Protein AF-H3HCF3-F1 (afdb_monomer_lite)

Secondary structure (DSSP, 8-state):
-THHHHTT-SS---HHHHHHHHHHHHHHHHHHHHHHHHTSGGGHHHHHHHHHHHHHHHHHHH---TTSTHHHHHHHHHHHHHHHHHHHHHHHHHHH-TTHHHHHHHHHHHHTTS-GGGGGGTS-HHHHHHHHHHHHHHHHHHHHHHHHHHHHHTTT-TTHHHHHHHHHHHHHHHHHHHHHHHHHHHHS---SS-HHHHHHHHHTTTS---

Sequence (210 aa):
MIARMEESVCGKTDDSTLMSIYNMMLPATMQWVDKVAESRPKYASLTRLENYLFLSDNLKAINGSKELPLAQYATEAHDRYTENLQRYVASVWEYAFKQLVPLMASIESLMTTVPASEIQYHSPRQEVRRVLDSTASTFEKSVRIMHDRMKKHFRENPKMLPSVWKQLIAYGSSRVAVYALVAGDCYQLRFEPSPERGLEVLEKFAFTSS

Structure (mmCIF, N/CA/C/O backbone):
data_AF-H3HCF3-F1
#
_entry.id   AF-H3HCF3-F1
#
loop_
_atom_site.group_PDB
_atom_site.id
_atom_site.type_symbol
_atom_site.label_atom_id
_atom_site.label_alt_id
_atom_site.label_comp_id
_atom_site.label_asym_id
_atom_site.label_entity_id
_atom_site.label_seq_id
_atom_site.pdbx_PDB_ins_code
_atom_site.Cartn_x
_atom_site.Cartn_y
_atom_site.Cartn_z
_atom_site.occupancy
_atom_site.B_iso_or_equiv
_atom_site.auth_seq_id
_atom_site.auth_comp_id
_atom_site.auth_asym_id
_atom_site.auth_atom_id
_atom_site.pdbx_PDB_model_num
ATOM 1 N N . MET A 1 1 ? 28.512 -24.340 -28.659 1.00 44.06 1 MET A N 1
ATOM 2 C CA . MET A 1 1 ? 27.735 -23.135 -28.284 1.00 44.06 1 MET A CA 1
ATOM 3 C C . MET A 1 1 ? 28.495 -21.839 -28.581 1.00 44.06 1 MET A C 1
ATOM 5 O O . MET A 1 1 ? 27.855 -20.904 -29.025 1.00 44.06 1 MET A O 1
ATOM 9 N N . ILE A 1 2 ? 29.833 -21.805 -28.454 1.00 43.12 2 ILE A N 1
ATOM 10 C CA . ILE A 1 2 ? 30.683 -20.648 -28.824 1.00 43.12 2 ILE A CA 1
ATOM 11 C C . ILE A 1 2 ? 30.760 -20.427 -30.353 1.00 43.12 2 ILE A C 1
ATOM 13 O O . ILE A 1 2 ? 30.670 -19.297 -30.812 1.00 43.12 2 ILE A O 1
ATOM 17 N N . ALA A 1 3 ? 30.766 -21.499 -31.155 1.00 40.12 3 ALA A N 1
ATOM 18 C CA . ALA A 1 3 ? 30.895 -21.409 -32.618 1.00 40.12 3 ALA A CA 1
ATOM 19 C C . ALA A 1 3 ? 29.737 -20.693 -33.353 1.00 40.12 3 ALA A C 1
ATOM 21 O O . ALA A 1 3 ? 29.920 -20.242 -34.473 1.00 40.12 3 ALA A O 1
ATOM 22 N N . ARG A 1 4 ? 28.547 -20.559 -32.742 1.00 49.22 4 ARG A N 1
ATOM 23 C CA . ARG A 1 4 ? 27.412 -19.839 -33.360 1.00 49.22 4 ARG A CA 1
ATOM 24 C C . ARG A 1 4 ? 27.423 -18.331 -33.102 1.00 49.22 4 ARG A C 1
ATOM 26 O O . ARG A 1 4 ? 26.677 -17.614 -33.753 1.00 49.22 4 ARG A O 1
ATOM 33 N N . MET A 1 5 ? 28.229 -17.850 -32.154 1.00 48.78 5 MET A N 1
ATOM 34 C CA . MET A 1 5 ? 28.352 -16.413 -31.880 1.00 48.78 5 MET A CA 1
ATOM 35 C C . MET A 1 5 ? 29.392 -15.731 -32.781 1.00 48.78 5 MET A C 1
ATOM 37 O O . MET A 1 5 ? 29.298 -14.526 -32.995 1.00 48.78 5 MET A O 1
ATOM 41 N N . GLU A 1 6 ? 30.343 -16.480 -33.348 1.00 47.22 6 GLU A N 1
ATOM 42 C CA . GLU A 1 6 ? 31.432 -15.926 -34.169 1.00 47.22 6 GLU A CA 1
ATOM 43 C C . GLU A 1 6 ? 31.023 -15.639 -35.627 1.00 47.22 6 GLU A C 1
ATOM 45 O O . GLU A 1 6 ? 31.568 -14.726 -36.243 1.00 47.22 6 GLU A O 1
ATOM 50 N N . GLU A 1 7 ? 29.999 -16.313 -36.167 1.00 44.81 7 GLU A N 1
ATOM 51 C CA . GLU A 1 7 ? 29.494 -16.044 -37.529 1.00 44.81 7 GLU A CA 1
ATOM 52 C C . GLU A 1 7 ? 28.709 -14.724 -37.650 1.00 44.81 7 GLU A C 1
ATOM 54 O O . GLU A 1 7 ? 28.473 -14.240 -38.755 1.00 44.81 7 GLU A O 1
ATOM 59 N N . SER A 1 8 ? 28.357 -14.077 -36.533 1.00 48.06 8 SER A N 1
ATOM 60 C CA . SER A 1 8 ? 27.609 -12.811 -36.550 1.00 48.06 8 SER A CA 1
ATOM 61 C C . SER A 1 8 ? 28.492 -11.564 -36.752 1.00 48.06 8 SER A C 1
ATOM 63 O O . SER A 1 8 ? 27.975 -10.446 -36.752 1.00 48.06 8 SER A O 1
ATOM 65 N N . VAL A 1 9 ? 29.808 -11.720 -36.953 1.00 46.84 9 VAL A N 1
ATOM 66 C CA . VAL A 1 9 ? 30.783 -10.616 -37.108 1.00 46.84 9 VAL A CA 1
ATOM 67 C C . VAL A 1 9 ? 31.012 -10.250 -38.591 1.00 46.84 9 VAL A C 1
ATOM 69 O O . VAL A 1 9 ? 32.094 -9.836 -38.991 1.00 46.84 9 VAL A O 1
ATOM 72 N N . CYS A 1 10 ? 29.986 -10.383 -39.444 1.00 46.16 10 CYS A N 1
ATOM 73 C CA . CYS A 1 10 ? 30.039 -9.983 -40.862 1.00 46.16 10 CYS A CA 1
ATOM 74 C C . CYS A 1 10 ? 28.913 -9.008 -41.268 1.00 46.16 10 CYS A C 1
ATOM 76 O O . CYS A 1 10 ? 28.315 -9.114 -42.335 1.00 46.16 10 CYS A O 1
ATOM 78 N N . GLY A 1 11 ? 28.612 -8.029 -40.409 1.00 47.12 11 GLY A N 1
ATOM 79 C CA . GLY A 1 11 ? 27.949 -6.782 -40.826 1.00 47.12 11 GLY A CA 1
ATOM 80 C C . GLY A 1 11 ? 26.473 -6.861 -41.241 1.00 47.12 11 GLY A C 1
ATOM 81 O O . GLY A 1 11 ? 25.944 -5.870 -41.737 1.00 47.12 11 GLY A O 1
ATOM 82 N N . LYS A 1 12 ? 25.789 -7.987 -41.019 1.00 45.41 12 LYS A N 1
ATOM 83 C CA . LYS A 1 12 ? 24.325 -8.096 -41.089 1.00 45.41 12 LYS A CA 1
ATOM 84 C C . LYS A 1 12 ? 23.834 -8.789 -39.826 1.00 45.41 12 LYS A C 1
ATOM 86 O O . LYS A 1 12 ? 23.887 -10.010 -39.724 1.00 45.41 12 LYS A O 1
ATOM 91 N N . THR A 1 13 ? 23.434 -8.012 -38.828 1.00 52.75 13 THR A N 1
ATOM 92 C CA . THR A 1 13 ? 22.761 -8.552 -37.647 1.00 52.75 13 THR A CA 1
ATOM 93 C C . THR A 1 13 ? 21.381 -9.017 -38.094 1.00 52.75 13 THR A C 1
ATOM 95 O O . THR A 1 13 ? 20.504 -8.190 -38.318 1.00 52.75 13 THR A O 1
ATOM 98 N N . ASP A 1 14 ? 21.202 -10.321 -38.288 1.00 63.09 14 ASP A N 1
ATOM 99 C CA . ASP A 1 14 ? 19.875 -10.891 -38.517 1.00 63.09 14 ASP A CA 1
ATOM 100 C C . ASP A 1 14 ? 19.001 -10.612 -37.284 1.00 63.09 14 ASP A C 1
ATOM 102 O O . ASP A 1 14 ? 19.425 -10.861 -36.147 1.00 63.09 14 ASP A O 1
ATOM 106 N N . ASP A 1 15 ? 17.769 -10.142 -37.494 1.00 66.81 15 ASP A N 1
ATOM 107 C CA . ASP A 1 15 ? 16.800 -9.872 -36.419 1.00 66.81 15 ASP A CA 1
ATOM 108 C C . ASP A 1 15 ? 16.572 -11.102 -35.518 1.00 66.81 15 ASP A C 1
ATOM 110 O O . ASP A 1 15 ? 16.283 -10.975 -34.326 1.00 66.81 15 ASP A O 1
ATOM 114 N N . SER A 1 16 ? 16.807 -12.310 -36.048 1.00 76.38 16 SER A N 1
ATOM 115 C CA . SER A 1 16 ? 16.761 -13.579 -35.310 1.00 76.38 16 SER A CA 1
ATOM 116 C C . SER A 1 16 ? 17.844 -13.703 -34.222 1.00 76.38 16 SER A C 1
ATOM 118 O O . SER A 1 16 ? 17.579 -14.221 -33.128 1.00 76.38 16 SER A O 1
ATOM 120 N N . THR A 1 17 ? 19.049 -13.179 -34.471 1.00 84.00 17 THR A N 1
ATOM 121 C CA . THR A 1 17 ? 20.151 -13.151 -33.500 1.00 84.00 17 THR A CA 1
ATOM 122 C C . THR A 1 17 ? 19.850 -12.149 -32.391 1.00 84.00 17 THR A C 1
ATOM 124 O O . THR A 1 17 ? 19.968 -12.486 -31.213 1.00 84.00 17 THR A O 1
ATOM 127 N N . LEU A 1 18 ? 19.376 -10.947 -32.740 1.00 82.94 18 LEU A N 1
ATOM 128 C CA . LEU A 1 18 ? 18.979 -9.933 -31.755 1.00 82.94 18 LEU A CA 1
ATOM 129 C C . LEU A 1 18 ? 17.812 -10.410 -30.884 1.00 82.94 18 LEU A C 1
ATOM 131 O O . LEU A 1 18 ? 17.872 -10.293 -29.659 1.00 82.94 18 LEU A O 1
ATOM 135 N N . MET A 1 19 ? 16.789 -11.021 -31.485 1.00 86.94 19 MET A N 1
ATOM 136 C CA . MET A 1 19 ? 15.678 -11.629 -30.751 1.00 86.94 19 MET A CA 1
ATOM 137 C C . MET A 1 19 ? 16.172 -12.688 -29.755 1.00 86.94 19 MET A C 1
ATOM 139 O O . MET A 1 19 ? 15.750 -12.691 -28.597 1.00 86.94 19 MET A O 1
ATOM 143 N N . SER A 1 20 ? 17.095 -13.559 -30.175 1.00 88.44 20 SER A N 1
ATOM 144 C CA . SER A 1 20 ? 17.673 -14.596 -29.309 1.00 88.44 20 SER A CA 1
ATOM 145 C C . SER A 1 20 ? 18.440 -14.001 -28.125 1.00 88.44 20 SER A C 1
ATOM 147 O O . SER A 1 20 ? 18.308 -14.487 -27.000 1.00 88.44 20 SER A O 1
ATOM 149 N N . ILE A 1 21 ? 19.198 -12.923 -28.352 1.00 90.25 21 ILE A N 1
ATOM 150 C CA . ILE A 1 21 ? 19.926 -12.212 -27.292 1.00 90.25 21 ILE A CA 1
ATOM 151 C C . ILE A 1 21 ? 18.948 -11.604 -26.283 1.00 90.25 21 ILE A C 1
ATOM 153 O O . ILE A 1 21 ? 19.112 -11.818 -25.082 1.00 90.25 21 ILE A O 1
ATOM 157 N N . TYR A 1 22 ? 17.901 -10.905 -26.734 1.00 91.56 22 TYR A N 1
ATOM 158 C CA . TYR A 1 22 ? 16.911 -10.314 -25.827 1.00 91.56 22 TYR A CA 1
ATOM 159 C C . TYR A 1 22 ? 16.162 -11.367 -25.007 1.00 91.56 22 TYR A C 1
ATOM 161 O O . TYR A 1 22 ? 16.025 -11.205 -23.793 1.00 91.56 22 TYR A O 1
ATOM 169 N N . ASN A 1 23 ? 15.751 -12.470 -25.640 1.00 93.56 23 ASN A N 1
ATOM 170 C CA . ASN A 1 23 ? 15.074 -13.576 -24.960 1.00 93.56 23 ASN A CA 1
ATOM 171 C C . ASN A 1 23 ? 15.967 -14.304 -23.941 1.00 93.56 23 ASN A C 1
ATOM 173 O O . ASN A 1 23 ? 15.456 -14.987 -23.060 1.00 93.56 23 ASN A O 1
ATOM 177 N N . MET A 1 24 ? 17.291 -14.156 -24.028 1.00 94.31 24 MET A N 1
ATOM 178 C CA . MET A 1 24 ? 18.219 -14.662 -23.017 1.00 94.31 24 MET A CA 1
ATOM 179 C C . MET A 1 24 ? 18.485 -13.624 -21.918 1.00 94.31 24 MET A C 1
ATOM 181 O O . MET A 1 24 ? 18.404 -13.930 -20.728 1.00 94.31 24 MET A O 1
ATOM 185 N N . MET A 1 25 ? 18.814 -12.391 -22.306 1.00 95.62 25 MET A N 1
ATOM 186 C CA . MET A 1 25 ? 19.298 -11.364 -21.386 1.00 95.62 25 MET A CA 1
ATOM 187 C C . MET A 1 25 ? 18.207 -10.781 -20.491 1.00 95.62 25 MET A C 1
ATOM 189 O O . MET A 1 25 ? 18.471 -10.516 -19.316 1.00 95.62 25 MET A O 1
ATOM 193 N N . LEU A 1 26 ? 17.000 -10.556 -21.018 1.00 96.06 26 LEU A N 1
ATOM 194 C CA . LEU A 1 26 ? 15.939 -9.887 -20.263 1.00 96.06 26 LEU A CA 1
ATOM 195 C C . LEU A 1 26 ? 15.412 -10.767 -19.122 1.00 96.06 26 LEU A C 1
ATOM 197 O O . LEU A 1 26 ? 15.431 -10.290 -17.984 1.00 96.06 26 LEU A O 1
ATOM 201 N N . PRO A 1 27 ? 15.088 -12.060 -19.335 1.00 96.75 27 PRO A N 1
ATOM 202 C CA . PRO A 1 27 ? 14.739 -12.946 -18.226 1.00 96.75 27 PRO A CA 1
ATOM 203 C C . PRO A 1 27 ? 15.849 -13.056 -17.178 1.00 96.75 27 PRO A C 1
ATOM 205 O O . PRO A 1 27 ? 15.571 -12.975 -15.983 1.00 96.75 27 PRO A O 1
ATOM 208 N N . ALA A 1 28 ? 17.112 -13.181 -17.604 1.00 97.69 28 ALA A N 1
ATOM 209 C CA . ALA A 1 28 ? 18.247 -13.258 -16.684 1.00 97.69 28 ALA A CA 1
ATOM 210 C C . ALA A 1 28 ? 18.403 -11.976 -15.847 1.00 97.69 28 ALA A C 1
ATOM 212 O O . ALA A 1 28 ? 18.646 -12.041 -14.642 1.00 97.69 28 ALA A O 1
ATOM 213 N N . THR A 1 29 ? 18.206 -10.808 -16.465 1.00 97.62 29 THR A N 1
ATOM 214 C CA . THR A 1 29 ? 18.218 -9.511 -15.773 1.00 97.62 29 THR A CA 1
ATOM 215 C C . THR A 1 29 ? 17.095 -9.420 -14.744 1.00 97.62 29 THR A C 1
ATOM 217 O O . THR A 1 29 ? 17.340 -9.031 -13.604 1.00 97.62 29 THR A O 1
ATOM 220 N N . MET A 1 30 ? 15.873 -9.815 -15.108 1.00 98.00 30 MET A N 1
ATOM 221 C CA . MET A 1 30 ? 14.721 -9.791 -14.199 1.00 98.00 30 MET A CA 1
ATOM 222 C C . MET A 1 30 ? 14.918 -10.755 -13.017 1.00 98.00 30 MET A C 1
ATOM 224 O O . MET A 1 30 ? 14.737 -10.367 -11.865 1.00 98.00 30 MET A O 1
ATOM 228 N N . GLN A 1 31 ? 15.411 -11.971 -13.270 1.00 98.06 31 GLN A N 1
ATOM 229 C CA . GLN A 1 31 ? 15.783 -12.919 -12.210 1.00 98.06 31 GLN A CA 1
ATOM 230 C C . GLN A 1 31 ? 16.875 -12.362 -11.289 1.00 98.06 31 GLN A C 1
ATOM 232 O O . GLN A 1 31 ? 16.845 -12.567 -10.075 1.00 98.06 31 GLN A O 1
ATOM 237 N N . TRP A 1 32 ? 17.846 -11.639 -11.847 1.00 98.12 32 TRP A N 1
ATOM 238 C CA . TRP A 1 32 ? 18.877 -10.990 -11.048 1.00 98.12 32 TRP A CA 1
ATOM 239 C C . TRP A 1 32 ? 18.301 -9.880 -10.159 1.00 98.12 32 TRP A C 1
ATOM 241 O O . TRP A 1 32 ? 18.668 -9.812 -8.985 1.00 98.12 32 TRP A O 1
ATOM 251 N N . VAL A 1 33 ? 17.356 -9.071 -10.657 1.00 98.06 33 VAL A N 1
ATOM 252 C CA . VAL A 1 33 ? 16.630 -8.077 -9.841 1.00 98.06 33 VAL A CA 1
ATOM 253 C C . VAL A 1 33 ? 15.935 -8.753 -8.658 1.00 98.06 33 VAL A C 1
ATOM 255 O O . VAL A 1 33 ? 16.061 -8.280 -7.526 1.00 98.06 33 VAL A O 1
ATOM 258 N N . ASP A 1 34 ? 15.257 -9.881 -8.886 1.00 97.75 34 ASP A N 1
ATOM 259 C CA . ASP A 1 34 ? 14.601 -10.635 -7.812 1.00 97.75 34 ASP A CA 1
ATOM 260 C C . ASP A 1 34 ? 15.604 -11.143 -6.772 1.00 97.75 34 ASP A C 1
ATOM 262 O O . ASP A 1 34 ? 15.403 -10.945 -5.571 1.00 97.75 34 ASP A O 1
ATOM 266 N N . LYS A 1 35 ? 16.730 -11.702 -7.224 1.00 97.62 35 LYS A N 1
ATOM 267 C CA . LYS A 1 35 ? 17.806 -12.175 -6.346 1.00 97.62 35 LYS A CA 1
ATOM 268 C C . LYS A 1 35 ? 18.418 -11.044 -5.512 1.00 97.62 35 LYS A C 1
ATOM 270 O O . LYS A 1 35 ? 18.708 -11.221 -4.327 1.00 97.62 35 LYS A O 1
ATOM 275 N N . VAL A 1 36 ? 18.621 -9.867 -6.105 1.00 96.81 36 VAL A N 1
ATOM 276 C CA . VAL A 1 36 ? 19.119 -8.686 -5.383 1.00 96.81 36 VAL A CA 1
ATOM 277 C C . VAL A 1 36 ? 18.103 -8.233 -4.339 1.00 96.81 36 VAL A C 1
ATOM 279 O O . VAL A 1 36 ? 18.486 -7.968 -3.197 1.00 96.81 36 VAL A O 1
ATOM 282 N N . ALA A 1 37 ? 16.816 -8.191 -4.683 1.00 97.12 37 ALA A N 1
ATOM 283 C CA . ALA A 1 37 ? 15.757 -7.839 -3.743 1.00 97.12 37 ALA A CA 1
ATOM 284 C C . ALA A 1 37 ? 15.694 -8.814 -2.551 1.00 97.12 37 ALA A C 1
ATOM 286 O O . ALA A 1 37 ? 15.552 -8.388 -1.403 1.00 97.12 37 ALA A O 1
ATOM 287 N N . GLU A 1 38 ? 15.876 -10.112 -2.798 1.00 95.62 38 GLU A 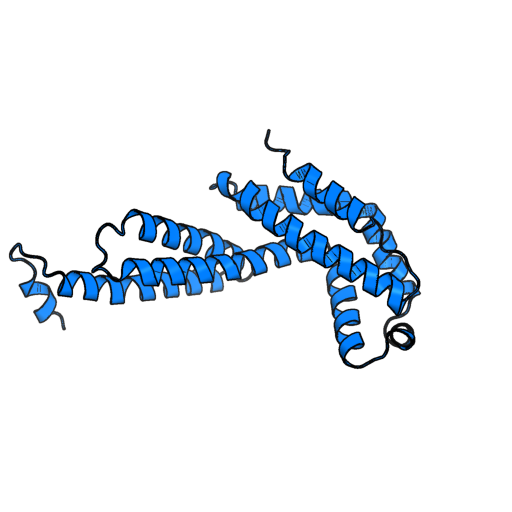N 1
ATOM 288 C CA . GLU A 1 38 ? 15.907 -11.158 -1.766 1.00 95.62 38 GLU A CA 1
ATOM 289 C C . GLU A 1 38 ? 17.092 -11.040 -0.807 1.00 95.62 38 GLU A C 1
ATOM 291 O O . GLU A 1 38 ? 16.961 -11.379 0.368 1.00 95.62 38 GLU A O 1
ATOM 296 N N . SER A 1 39 ? 18.223 -10.479 -1.250 1.00 96.12 39 SER A N 1
ATOM 297 C CA . SER A 1 39 ? 19.379 -10.242 -0.372 1.00 96.12 39 SER A CA 1
ATOM 298 C C . SER A 1 39 ? 19.090 -9.252 0.768 1.00 96.12 39 SER A C 1
ATOM 300 O O . SER A 1 39 ? 19.803 -9.232 1.775 1.00 96.12 39 SER A O 1
ATOM 302 N N . ARG A 1 40 ? 18.042 -8.422 0.634 1.00 92.12 40 ARG A N 1
ATOM 303 C CA . ARG A 1 40 ? 17.600 -7.450 1.647 1.00 92.12 40 ARG A CA 1
ATOM 304 C C . ARG A 1 40 ? 16.071 -7.463 1.781 1.00 92.12 40 ARG A C 1
ATOM 306 O O . ARG A 1 40 ? 15.422 -6.503 1.359 1.00 92.12 40 ARG A O 1
ATOM 313 N N . PRO A 1 41 ? 15.484 -8.469 2.460 1.00 91.50 41 PRO A N 1
ATOM 314 C CA . PRO A 1 41 ? 14.033 -8.688 2.488 1.00 91.50 41 PRO A CA 1
ATOM 315 C C . PRO A 1 41 ? 13.211 -7.459 2.904 1.00 91.50 41 PRO A C 1
ATOM 317 O O . PRO A 1 41 ? 12.177 -7.166 2.314 1.00 91.50 41 PRO A O 1
ATOM 320 N N . LYS A 1 42 ? 13.720 -6.669 3.861 1.00 91.56 42 LYS A N 1
ATOM 321 C CA . LYS A 1 42 ? 13.087 -5.425 4.337 1.00 91.56 42 LYS A CA 1
ATOM 322 C C . LYS A 1 42 ? 12.815 -4.400 3.227 1.00 91.56 42 LYS A C 1
ATOM 324 O O . LYS A 1 42 ? 11.881 -3.613 3.348 1.00 91.56 42 LYS A O 1
ATOM 329 N N . TYR A 1 43 ? 13.657 -4.362 2.198 1.00 93.75 43 TYR A N 1
ATOM 330 C CA . TYR A 1 43 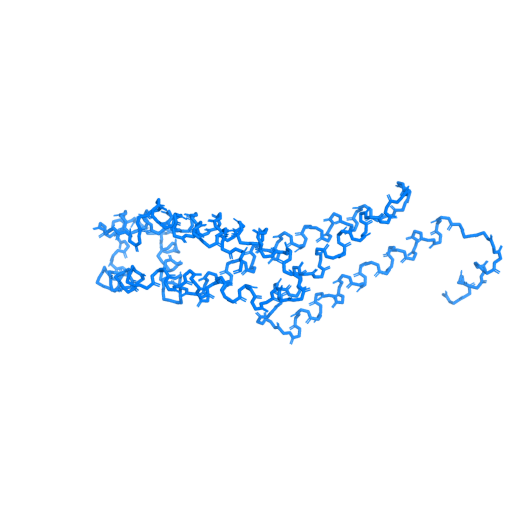? 13.556 -3.412 1.089 1.00 93.75 43 TYR A CA 1
ATOM 331 C C . TYR A 1 43 ? 13.173 -4.099 -0.223 1.00 93.75 43 TYR A C 1
ATOM 333 O O . TYR A 1 43 ? 13.144 -3.437 -1.252 1.00 93.75 43 TYR A O 1
ATOM 341 N N . ALA A 1 44 ? 12.838 -5.393 -0.198 1.00 96.25 44 ALA A N 1
ATOM 342 C CA . ALA A 1 44 ? 12.642 -6.187 -1.404 1.00 96.25 44 ALA A CA 1
ATOM 343 C C . ALA A 1 44 ? 11.562 -5.605 -2.330 1.00 96.25 44 ALA A C 1
ATOM 345 O O . ALA A 1 44 ? 11.805 -5.447 -3.524 1.00 96.25 44 ALA A O 1
ATOM 346 N N . SER A 1 45 ? 10.40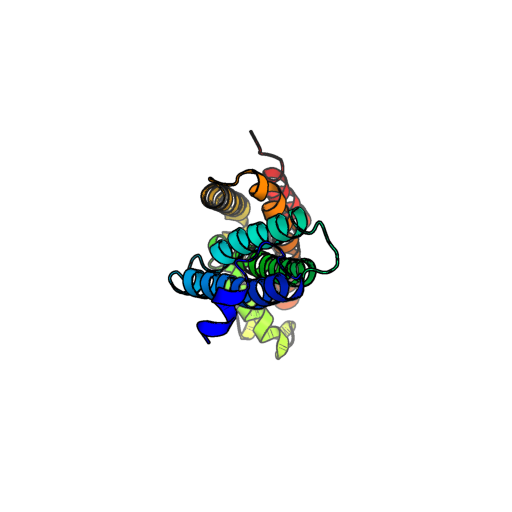2 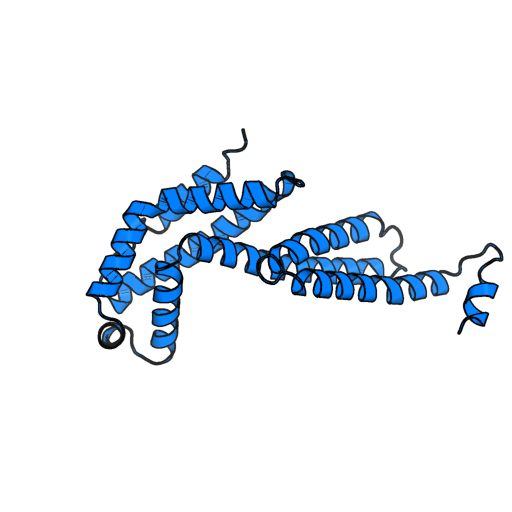-5.220 -1.784 1.00 96.62 45 SER A N 1
ATOM 347 C CA . SER A 1 45 ? 9.324 -4.604 -2.571 1.00 96.62 45 SER A CA 1
ATOM 348 C C . SER A 1 45 ? 9.734 -3.253 -3.159 1.00 96.62 45 SER A C 1
ATOM 350 O O . SER A 1 45 ? 9.401 -2.970 -4.301 1.00 96.62 45 SER A O 1
ATOM 352 N N . LEU A 1 46 ? 10.498 -2.438 -2.420 1.00 96.44 46 LEU A N 1
ATOM 353 C CA . LEU A 1 46 ? 11.016 -1.159 -2.922 1.00 96.44 46 LEU A CA 1
ATOM 354 C C . LEU A 1 46 ? 12.022 -1.383 -4.059 1.00 96.44 46 LEU A C 1
ATOM 356 O O . LEU A 1 46 ? 11.891 -0.783 -5.120 1.00 96.44 46 LEU A O 1
ATOM 360 N N . THR A 1 47 ? 12.977 -2.298 -3.866 1.00 96.50 47 THR A N 1
ATOM 361 C CA . THR A 1 47 ? 13.978 -2.654 -4.878 1.00 96.50 47 THR A CA 1
ATOM 362 C C . THR A 1 47 ? 13.317 -3.154 -6.158 1.00 96.50 47 THR A C 1
ATOM 364 O O . THR A 1 47 ? 13.650 -2.669 -7.237 1.00 96.50 47 THR A O 1
ATOM 367 N N . ARG A 1 48 ? 12.357 -4.082 -6.059 1.00 97.75 48 ARG A N 1
ATOM 368 C CA . ARG A 1 48 ? 11.613 -4.578 -7.224 1.00 97.75 48 ARG A CA 1
ATOM 369 C C . ARG A 1 48 ? 10.815 -3.465 -7.892 1.00 97.75 48 ARG A C 1
ATOM 371 O O . ARG A 1 48 ? 10.906 -3.316 -9.102 1.00 97.75 48 ARG A O 1
ATOM 378 N N . LEU A 1 49 ? 10.090 -2.658 -7.121 1.00 96.69 49 LEU A N 1
ATOM 379 C CA . LEU A 1 49 ? 9.303 -1.539 -7.637 1.00 96.69 49 LEU A CA 1
ATOM 380 C C . LEU A 1 49 ? 10.145 -0.575 -8.486 1.00 96.69 49 LEU A C 1
ATOM 382 O O . LEU A 1 49 ? 9.769 -0.287 -9.618 1.00 96.69 49 LEU A O 1
ATOM 386 N N . GLU A 1 50 ? 11.279 -0.094 -7.976 1.00 95.69 50 GLU A N 1
ATOM 387 C CA . GLU A 1 50 ? 12.095 0.889 -8.703 1.00 95.69 50 GLU A CA 1
ATOM 388 C C . GLU A 1 50 ? 12.721 0.283 -9.964 1.00 95.69 50 GLU A C 1
ATOM 390 O O . GLU A 1 50 ? 12.667 0.880 -11.040 1.00 95.69 50 GLU A O 1
ATOM 395 N N . ASN A 1 51 ? 13.266 -0.931 -9.852 1.00 97.25 51 ASN A N 1
ATOM 396 C CA . ASN A 1 51 ? 13.957 -1.582 -10.963 1.00 97.25 51 ASN A CA 1
ATOM 397 C C . ASN A 1 51 ? 12.993 -2.025 -12.066 1.00 97.25 51 ASN A C 1
ATOM 399 O O . ASN A 1 51 ? 13.288 -1.845 -13.244 1.00 97.25 51 ASN A O 1
ATOM 403 N N . TYR A 1 52 ? 11.832 -2.574 -11.713 1.00 98.25 52 TYR A N 1
ATOM 404 C CA . TYR A 1 52 ? 10.862 -3.020 -12.708 1.00 98.25 52 TYR A CA 1
ATOM 405 C C . TYR A 1 52 ? 10.143 -1.861 -13.400 1.00 98.25 52 TYR A C 1
ATOM 407 O O . TYR A 1 52 ? 9.856 -1.970 -14.592 1.00 98.25 52 TYR A O 1
ATOM 415 N N . LEU A 1 53 ? 9.929 -0.729 -12.716 1.00 96.44 53 LEU A N 1
ATOM 416 C CA . LEU A 1 53 ? 9.458 0.486 -13.384 1.00 96.44 53 LEU A CA 1
ATOM 417 C C . LEU A 1 53 ? 10.493 0.976 -14.399 1.00 96.44 53 LEU A C 1
ATOM 419 O O . LEU A 1 53 ? 10.159 1.199 -15.561 1.00 96.44 53 LEU A O 1
ATOM 423 N N . PHE A 1 54 ? 11.760 1.065 -13.978 1.00 95.75 54 PHE A N 1
ATOM 424 C CA . PHE A 1 54 ? 12.857 1.454 -14.858 1.00 95.75 54 PHE A CA 1
ATOM 425 C C . PHE A 1 54 ? 12.961 0.530 -16.079 1.00 95.75 54 PHE A C 1
ATOM 427 O O . PHE A 1 54 ? 13.049 1.017 -17.205 1.00 95.75 54 PHE A O 1
ATOM 434 N N . LEU A 1 55 ? 12.906 -0.791 -15.886 1.00 96.81 55 LEU A N 1
ATOM 435 C CA . LEU A 1 55 ? 12.934 -1.762 -16.982 1.00 96.81 55 LEU A CA 1
ATOM 436 C C . LEU A 1 55 ? 11.739 -1.589 -17.927 1.00 96.81 55 LEU A C 1
ATOM 438 O O . LEU A 1 55 ? 11.950 -1.484 -19.131 1.00 96.81 55 LEU A O 1
ATOM 442 N N . SER A 1 56 ? 10.509 -1.505 -17.404 1.00 96.38 56 SER A N 1
ATOM 443 C CA . SER A 1 56 ? 9.299 -1.271 -18.211 1.00 96.38 56 SER A CA 1
ATOM 444 C C . SER A 1 56 ? 9.449 -0.036 -19.097 1.00 96.38 56 SER A C 1
ATOM 446 O O . SER A 1 56 ? 9.223 -0.107 -20.306 1.00 96.38 56 SER A O 1
ATOM 448 N N . ASP A 1 57 ? 9.832 1.093 -18.504 1.00 94.62 57 ASP A N 1
ATOM 449 C CA . ASP A 1 57 ? 9.847 2.379 -19.199 1.00 94.62 57 ASP A CA 1
ATOM 450 C C . ASP A 1 57 ? 10.953 2.433 -20.253 1.00 94.62 57 ASP A C 1
ATOM 452 O O . ASP A 1 57 ? 10.710 2.876 -21.377 1.00 94.62 57 ASP A O 1
ATOM 456 N N . ASN A 1 58 ? 12.142 1.909 -19.938 1.00 94.50 58 ASN A N 1
ATOM 457 C CA . ASN A 1 58 ? 13.234 1.845 -20.906 1.00 94.50 58 ASN A CA 1
ATOM 458 C C . ASN A 1 58 ? 12.913 0.885 -22.049 1.00 94.50 58 ASN A C 1
ATOM 460 O O . ASN A 1 58 ? 13.123 1.249 -23.202 1.00 94.50 58 ASN A O 1
ATOM 464 N N . LEU A 1 59 ? 12.356 -0.298 -21.760 1.00 94.31 59 LEU A N 1
ATOM 465 C CA . LEU A 1 59 ? 11.964 -1.254 -22.796 1.00 94.31 59 LEU A CA 1
ATOM 466 C C . LEU A 1 59 ? 10.891 -0.671 -23.721 1.00 94.31 59 LEU A C 1
ATOM 468 O O . LEU A 1 59 ? 11.000 -0.834 -24.932 1.00 94.31 59 LEU A O 1
ATOM 472 N N . LYS A 1 60 ? 9.906 0.063 -23.184 1.00 92.00 60 LYS A N 1
ATOM 473 C CA . LYS A 1 60 ? 8.910 0.791 -23.993 1.00 92.00 60 LYS A CA 1
ATOM 474 C C . LYS A 1 60 ? 9.557 1.868 -24.859 1.00 92.00 60 LYS A C 1
ATOM 476 O O . LYS A 1 60 ? 9.207 1.978 -26.029 1.00 92.00 60 LYS A O 1
ATOM 481 N N . ALA A 1 61 ? 10.494 2.637 -24.304 1.00 90.81 61 ALA A N 1
ATOM 482 C CA . ALA A 1 61 ? 11.154 3.730 -25.014 1.00 90.81 61 ALA A CA 1
ATOM 483 C C . ALA A 1 61 ? 12.007 3.247 -26.199 1.00 90.81 61 ALA A C 1
ATOM 485 O O . ALA A 1 61 ? 12.039 3.909 -27.233 1.00 90.81 61 ALA A O 1
ATOM 486 N N . ILE A 1 62 ? 12.670 2.092 -26.072 1.00 87.31 62 ILE A N 1
ATOM 487 C CA . ILE A 1 62 ? 13.507 1.524 -27.142 1.00 87.31 62 ILE A CA 1
ATOM 488 C C . ILE A 1 62 ? 12.738 0.601 -28.100 1.00 87.31 62 ILE A C 1
ATOM 490 O O . ILE A 1 62 ? 13.322 0.113 -29.067 1.00 87.31 62 ILE A O 1
ATOM 494 N N . ASN A 1 63 ? 11.448 0.343 -27.857 1.00 80.19 63 ASN A N 1
ATOM 495 C CA . ASN A 1 63 ? 10.621 -0.546 -28.676 1.00 80.19 63 ASN A CA 1
ATOM 496 C C . ASN A 1 63 ? 10.212 0.111 -30.010 1.00 80.19 63 ASN A C 1
ATOM 498 O O . ASN A 1 63 ? 9.038 0.383 -30.257 1.00 80.19 63 ASN A O 1
ATOM 502 N N . GLY A 1 64 ? 11.201 0.398 -30.861 1.00 64.94 64 GLY A N 1
ATOM 503 C CA . GLY A 1 64 ? 11.025 1.051 -32.161 1.00 64.94 64 GLY A CA 1
ATOM 504 C C . GLY A 1 64 ? 10.551 0.121 -33.285 1.00 64.94 64 GLY A C 1
ATOM 505 O O . GLY A 1 64 ? 10.000 0.606 -34.269 1.00 64.94 64 GLY A O 1
ATOM 506 N N . SER A 1 65 ? 10.716 -1.200 -33.137 1.00 65.38 65 SER A N 1
ATOM 507 C CA . SER A 1 65 ? 10.241 -2.218 -34.086 1.00 65.38 65 SER A CA 1
ATOM 508 C C . SER A 1 65 ? 9.365 -3.246 -33.373 1.00 65.38 65 SER A C 1
ATOM 510 O O . SER A 1 65 ? 9.749 -3.776 -32.332 1.00 65.38 65 SER A O 1
ATOM 512 N N . LYS A 1 66 ? 8.199 -3.563 -33.953 1.00 67.56 66 LYS A N 1
ATOM 513 C CA . LYS A 1 66 ? 7.253 -4.563 -33.417 1.00 67.56 66 LYS A CA 1
ATOM 514 C C . LYS A 1 66 ? 7.787 -6.001 -33.467 1.00 67.56 66 LYS A C 1
ATOM 516 O O . LYS A 1 66 ? 7.153 -6.891 -32.912 1.00 67.56 66 LYS A O 1
ATOM 521 N N . GLU A 1 67 ? 8.907 -6.224 -34.147 1.00 71.31 67 GLU A N 1
ATOM 522 C CA . GLU A 1 67 ? 9.488 -7.550 -34.370 1.00 71.31 67 GLU A CA 1
ATOM 523 C C . GLU A 1 67 ? 10.358 -8.020 -33.199 1.00 71.31 67 GLU A C 1
ATOM 525 O O . GLU A 1 67 ? 10.583 -9.217 -33.043 1.00 71.31 67 GLU A O 1
ATOM 530 N N . LEU A 1 68 ? 10.814 -7.108 -32.334 1.00 77.50 68 LEU A N 1
ATOM 531 C CA . LEU A 1 68 ? 11.600 -7.470 -31.157 1.00 77.50 68 LEU A CA 1
ATOM 532 C C . LEU A 1 68 ? 10.692 -7.846 -29.971 1.00 77.50 68 LEU A C 1
ATOM 534 O O . LEU A 1 68 ? 9.637 -7.242 -29.771 1.00 77.50 68 LEU A O 1
ATOM 538 N N . PRO A 1 69 ? 11.123 -8.773 -29.094 1.00 84.88 69 PRO A N 1
ATOM 539 C CA . PRO A 1 69 ? 10.327 -9.233 -27.953 1.00 84.88 69 PRO A CA 1
ATOM 540 C C . PRO A 1 69 ? 10.239 -8.202 -26.807 1.00 84.88 69 PRO A C 1
ATOM 542 O O . PRO A 1 69 ? 9.917 -8.543 -25.674 1.00 84.88 69 PRO A O 1
ATOM 545 N N . LEU A 1 70 ? 10.548 -6.927 -27.043 1.00 90.25 70 LEU A N 1
ATOM 546 C CA . LEU A 1 70 ? 10.683 -5.927 -25.979 1.00 90.25 70 LEU A CA 1
ATOM 547 C C . LEU A 1 70 ? 9.334 -5.569 -25.351 1.00 90.25 70 LEU A C 1
ATOM 549 O O . LEU A 1 70 ? 9.262 -5.338 -24.146 1.00 90.25 70 LEU A O 1
ATOM 553 N N . ALA A 1 71 ? 8.256 -5.588 -26.139 1.00 90.62 71 ALA A N 1
ATOM 554 C CA . ALA A 1 71 ? 6.911 -5.283 -25.657 1.00 90.62 71 ALA A CA 1
ATOM 555 C C . ALA A 1 71 ? 6.417 -6.271 -24.583 1.00 90.62 71 ALA A C 1
ATOM 557 O O . ALA A 1 71 ? 5.826 -5.847 -23.586 1.00 90.62 71 ALA A O 1
ATOM 558 N N . GLN A 1 72 ? 6.679 -7.575 -24.754 1.00 92.81 72 GLN A N 1
ATOM 559 C CA . GLN A 1 72 ? 6.273 -8.585 -23.767 1.00 92.81 72 GLN A CA 1
ATOM 560 C C . GLN A 1 72 ? 7.029 -8.404 -22.447 1.00 92.81 72 GLN A C 1
ATOM 562 O O . GLN A 1 72 ? 6.407 -8.372 -21.390 1.00 92.81 72 GLN A O 1
ATOM 567 N N . TYR A 1 73 ? 8.344 -8.169 -22.499 1.00 95.50 73 TYR A N 1
ATOM 568 C CA . TYR A 1 73 ? 9.152 -7.964 -21.296 1.00 95.50 73 TYR A CA 1
ATOM 569 C C . TYR A 1 73 ? 8.866 -6.625 -20.620 1.00 95.50 73 TYR A C 1
ATOM 571 O O . TYR A 1 73 ? 8.899 -6.535 -19.396 1.00 95.50 73 TYR A O 1
ATOM 579 N N . ALA A 1 74 ? 8.529 -5.590 -21.391 1.00 95.44 74 ALA A N 1
ATOM 580 C CA . ALA A 1 74 ? 8.058 -4.330 -20.834 1.00 95.44 74 ALA A CA 1
ATOM 581 C C . ALA A 1 74 ? 6.742 -4.501 -20.065 1.00 95.44 74 ALA A C 1
ATOM 583 O O . ALA A 1 74 ? 6.564 -3.887 -19.013 1.00 95.44 74 ALA A O 1
ATOM 584 N N . THR A 1 75 ? 5.832 -5.325 -20.590 1.00 95.50 75 THR A N 1
ATOM 585 C CA . THR A 1 75 ? 4.559 -5.652 -19.934 1.00 95.50 75 THR A CA 1
ATOM 586 C C . THR A 1 75 ? 4.811 -6.456 -18.662 1.00 95.50 75 THR A C 1
ATOM 588 O O . THR A 1 75 ? 4.388 -6.031 -17.594 1.00 95.50 75 THR A O 1
ATOM 591 N N . GLU A 1 76 ? 5.610 -7.523 -18.735 1.00 97.50 76 GLU A N 1
ATOM 592 C CA . GLU A 1 76 ? 5.954 -8.340 -17.564 1.00 97.50 76 GLU A CA 1
ATOM 593 C C . GLU A 1 76 ? 6.653 -7.514 -16.470 1.00 97.50 76 GLU A C 1
ATOM 595 O O . GLU A 1 76 ? 6.321 -7.616 -15.288 1.00 97.50 76 GLU A O 1
ATOM 600 N N . ALA A 1 77 ? 7.601 -6.649 -16.844 1.00 98.19 77 ALA A N 1
ATOM 601 C CA . ALA A 1 77 ? 8.234 -5.731 -15.904 1.00 98.19 77 ALA A CA 1
ATOM 602 C C . ALA A 1 77 ? 7.200 -4.779 -15.281 1.00 98.19 77 ALA A C 1
ATOM 604 O O . ALA A 1 77 ? 7.217 -4.554 -14.074 1.00 98.19 77 ALA A O 1
ATOM 605 N N . HIS A 1 78 ? 6.257 -4.253 -16.061 1.00 97.62 78 HIS A N 1
ATOM 606 C CA . HIS A 1 78 ? 5.213 -3.381 -15.530 1.00 97.62 78 HIS A CA 1
ATOM 607 C C . HIS A 1 78 ? 4.266 -4.099 -14.551 1.00 97.62 78 HIS A C 1
ATOM 609 O O . HIS A 1 78 ? 3.888 -3.523 -13.526 1.00 97.62 78 HIS A O 1
ATOM 615 N N . ASP A 1 79 ? 3.933 -5.361 -14.813 1.00 98.19 79 ASP A N 1
ATOM 616 C CA . ASP A 1 79 ? 3.109 -6.178 -13.918 1.00 98.19 79 ASP A CA 1
ATOM 617 C C . ASP A 1 79 ? 3.831 -6.424 -12.588 1.00 98.19 79 ASP A C 1
ATOM 619 O O . ASP A 1 79 ? 3.278 -6.180 -11.511 1.00 98.19 79 ASP A O 1
ATOM 623 N N . ARG A 1 80 ? 5.120 -6.788 -12.648 1.00 98.31 80 ARG A N 1
ATOM 624 C CA . ARG A 1 80 ? 5.966 -6.948 -11.455 1.00 98.31 80 ARG A CA 1
ATOM 625 C C . ARG A 1 80 ? 6.140 -5.635 -10.691 1.00 98.31 80 ARG A C 1
ATOM 627 O O . ARG A 1 80 ? 6.155 -5.642 -9.458 1.00 98.31 80 ARG A O 1
ATOM 634 N N . TYR A 1 81 ? 6.250 -4.502 -11.383 1.00 97.88 81 TYR A N 1
ATOM 635 C CA . TYR A 1 81 ? 6.221 -3.178 -10.756 1.00 97.88 81 TYR A CA 1
ATOM 636 C C . TYR A 1 81 ? 4.911 -2.960 -9.989 1.00 97.88 81 TYR A C 1
ATOM 638 O O . TYR A 1 81 ? 4.952 -2.595 -8.814 1.00 97.88 81 TYR A O 1
ATOM 646 N N . THR A 1 82 ? 3.767 -3.215 -10.627 1.00 97.56 82 THR A N 1
ATOM 647 C CA . THR A 1 82 ? 2.433 -2.985 -10.053 1.00 97.56 82 THR A CA 1
ATOM 648 C C . THR A 1 82 ? 2.199 -3.843 -8.811 1.00 97.56 82 THR A C 1
ATOM 650 O O . THR A 1 82 ? 1.747 -3.341 -7.781 1.00 97.56 82 THR A O 1
ATOM 653 N N . GLU A 1 83 ? 2.587 -5.116 -8.860 1.00 97.75 83 GLU A N 1
ATOM 654 C CA . GLU A 1 83 ? 2.531 -6.012 -7.705 1.00 97.75 83 GLU A CA 1
ATOM 655 C C . GLU A 1 83 ? 3.385 -5.482 -6.538 1.00 97.75 83 GLU A C 1
ATOM 657 O O . GLU A 1 83 ? 2.942 -5.406 -5.387 1.00 97.75 83 GLU A O 1
ATOM 662 N N . ASN A 1 84 ? 4.625 -5.074 -6.818 1.00 98.25 84 ASN A N 1
ATOM 663 C CA . ASN A 1 84 ? 5.533 -4.599 -5.777 1.00 98.25 84 ASN A CA 1
ATOM 664 C C . ASN A 1 84 ? 5.170 -3.199 -5.263 1.00 98.25 84 ASN A C 1
ATOM 666 O O . ASN A 1 84 ? 5.465 -2.891 -4.109 1.00 98.25 84 ASN A O 1
ATOM 670 N N . LEU A 1 85 ? 4.461 -2.392 -6.055 1.00 98.00 85 LEU A N 1
ATOM 671 C CA . LEU A 1 85 ? 3.842 -1.139 -5.625 1.00 98.00 85 LEU A CA 1
ATOM 672 C C . LEU A 1 85 ? 2.787 -1.374 -4.555 1.00 98.00 85 LEU A C 1
ATOM 674 O O . LEU A 1 85 ? 2.840 -0.729 -3.508 1.00 98.00 85 LEU A O 1
ATOM 678 N N . GLN A 1 86 ? 1.893 -2.336 -4.773 1.00 97.69 86 GLN A N 1
ATOM 679 C CA . GLN A 1 86 ? 0.885 -2.710 -3.782 1.00 97.69 86 GLN A CA 1
ATOM 680 C C . GLN A 1 86 ? 1.542 -3.205 -2.486 1.00 97.69 86 GLN A C 1
ATOM 682 O O . GLN A 1 86 ? 1.232 -2.705 -1.403 1.00 97.69 86 GLN A O 1
ATOM 687 N N . ARG A 1 87 ? 2.522 -4.114 -2.592 1.00 97.88 87 ARG A N 1
ATOM 688 C CA . ARG A 1 87 ? 3.271 -4.632 -1.430 1.00 97.88 87 ARG A CA 1
ATOM 689 C C . ARG A 1 87 ? 4.030 -3.532 -0.688 1.00 97.88 87 ARG A C 1
ATOM 691 O O . ARG A 1 87 ? 4.055 -3.510 0.540 1.00 97.88 87 ARG A O 1
ATOM 698 N N . TYR A 1 88 ? 4.669 -2.619 -1.417 1.00 98.31 88 TYR A N 1
ATOM 699 C CA . TYR A 1 88 ? 5.403 -1.505 -0.826 1.00 98.31 88 TYR A CA 1
ATOM 700 C C . TYR A 1 88 ? 4.464 -0.570 -0.059 1.00 98.31 88 TYR A C 1
ATOM 702 O O . TYR A 1 88 ? 4.732 -0.257 1.101 1.00 98.31 88 TYR A O 1
ATOM 710 N N . VAL A 1 89 ? 3.349 -0.176 -0.673 1.00 98.19 89 VAL A N 1
ATOM 711 C CA . VAL A 1 89 ? 2.325 0.674 -0.056 1.00 98.19 89 VAL A CA 1
ATOM 712 C C . VAL A 1 89 ? 1.776 0.035 1.224 1.00 98.19 89 VAL A C 1
ATOM 714 O O . VAL A 1 89 ? 1.774 0.689 2.270 1.00 98.19 89 VAL A O 1
ATOM 717 N N . ALA A 1 90 ? 1.420 -1.253 1.180 1.00 97.94 90 ALA A N 1
ATOM 718 C CA . ALA A 1 90 ? 0.984 -2.004 2.356 1.00 97.94 90 ALA A CA 1
ATOM 719 C C . ALA A 1 90 ? 2.051 -2.007 3.464 1.00 97.94 90 ALA A C 1
ATOM 721 O O . ALA A 1 90 ? 1.754 -1.678 4.612 1.00 97.94 90 ALA A O 1
ATOM 722 N N . SER A 1 91 ? 3.320 -2.247 3.114 1.00 97.75 91 SER A N 1
ATOM 723 C CA . SER A 1 91 ? 4.419 -2.250 4.090 1.00 97.75 91 SER A CA 1
ATOM 724 C C . SER A 1 91 ? 4.653 -0.887 4.755 1.00 97.75 91 SER A C 1
ATOM 726 O O . SER A 1 91 ? 5.044 -0.812 5.923 1.00 97.75 91 SER A O 1
ATOM 728 N N . VAL A 1 92 ? 4.424 0.217 4.033 1.00 98.19 92 VAL A N 1
ATOM 729 C CA . VAL A 1 92 ? 4.528 1.570 4.594 1.00 98.19 92 VAL A CA 1
ATOM 730 C C . VAL A 1 92 ? 3.367 1.843 5.550 1.00 98.19 92 VAL A C 1
ATOM 732 O O . VAL A 1 92 ? 3.593 2.418 6.618 1.00 98.19 92 VAL A O 1
ATOM 735 N N . TRP A 1 93 ? 2.164 1.377 5.213 1.00 98.38 93 TRP A N 1
ATOM 736 C CA . TRP A 1 93 ? 0.994 1.451 6.084 1.00 98.38 93 TRP A CA 1
ATOM 737 C C . TRP A 1 93 ? 1.193 0.663 7.385 1.00 98.38 93 TRP A C 1
ATOM 739 O O . TRP A 1 93 ? 1.048 1.211 8.478 1.00 98.38 93 TRP A O 1
ATOM 749 N N . GLU A 1 94 ? 1.622 -0.595 7.285 1.00 97.44 94 GLU A N 1
ATOM 750 C CA . GLU A 1 94 ? 1.962 -1.459 8.425 1.00 97.44 94 GLU A CA 1
ATOM 751 C C . GLU A 1 94 ? 3.046 -0.856 9.316 1.00 97.44 94 GLU A C 1
ATOM 753 O O . GLU A 1 94 ? 2.960 -0.897 10.545 1.00 97.44 94 GLU A O 1
ATOM 758 N N . TYR A 1 95 ? 4.064 -0.250 8.700 1.00 96.94 95 TYR A N 1
ATOM 759 C CA . TYR A 1 95 ? 5.137 0.406 9.432 1.00 96.94 95 TYR A CA 1
ATOM 760 C C . TYR A 1 95 ? 4.623 1.545 10.324 1.00 96.94 95 TYR A C 1
ATOM 762 O O . TYR A 1 95 ? 5.136 1.728 11.434 1.00 96.94 95 TYR A O 1
ATOM 770 N N . ALA A 1 96 ? 3.642 2.311 9.843 1.00 97.94 96 ALA A N 1
ATOM 771 C CA . ALA A 1 96 ? 3.055 3.424 10.578 1.00 97.94 96 ALA A CA 1
ATOM 772 C C . ALA A 1 96 ? 2.037 2.959 11.630 1.00 97.94 96 ALA A C 1
ATOM 774 O O . ALA A 1 96 ? 2.018 3.484 12.741 1.00 97.94 96 ALA A O 1
ATOM 775 N N . PHE A 1 97 ? 1.256 1.924 11.322 1.00 98.06 97 PHE A N 1
ATOM 776 C CA . PHE A 1 97 ? 0.129 1.461 12.132 1.00 98.06 97 PHE A CA 1
ATOM 777 C C . PHE A 1 97 ? 0.382 0.091 12.784 1.00 98.06 97 PHE A C 1
ATOM 779 O O . PHE A 1 97 ? -0.426 -0.832 12.687 1.00 98.06 97 PHE A O 1
ATOM 786 N N . LYS A 1 98 ? 1.504 -0.027 13.504 1.00 96.38 98 LYS A N 1
ATOM 787 C CA . LYS A 1 98 ? 2.038 -1.302 14.030 1.00 96.38 98 LYS A CA 1
ATOM 788 C C . LYS A 1 98 ? 1.108 -2.104 14.941 1.00 96.38 98 LYS A C 1
ATOM 790 O O . LYS A 1 98 ? 1.267 -3.313 15.023 1.00 96.38 98 LYS A O 1
ATOM 795 N N . GLN A 1 99 ? 0.211 -1.447 15.677 1.00 97.44 99 GLN A N 1
ATOM 796 C CA . GLN A 1 99 ? -0.753 -2.134 16.553 1.00 97.44 99 GLN A CA 1
ATOM 797 C C . GLN A 1 99 ? -2.102 -2.331 15.863 1.00 97.44 99 GLN A C 1
ATOM 799 O O . GLN A 1 99 ? -2.707 -3.390 15.984 1.00 97.44 99 GLN A O 1
ATOM 804 N N . LEU A 1 100 ? -2.549 -1.324 15.111 1.00 98.44 100 LEU A N 1
ATOM 805 C CA . LEU A 1 100 ? -3.839 -1.348 14.434 1.00 98.44 100 LEU A CA 1
ATOM 806 C C . LEU A 1 100 ? -3.899 -2.424 13.349 1.00 98.44 100 LEU A C 1
ATOM 808 O O . LEU A 1 100 ? -4.872 -3.166 13.301 1.00 98.44 100 LEU A O 1
ATOM 812 N N . VAL A 1 101 ? -2.884 -2.513 12.481 1.00 98.25 101 VAL A N 1
ATOM 813 C CA . VAL A 1 101 ? -2.939 -3.431 11.333 1.00 98.25 101 VAL A CA 1
ATOM 814 C C . VAL A 1 101 ? -3.002 -4.896 11.777 1.00 98.25 101 VAL A C 1
ATOM 816 O O . VAL A 1 101 ? -3.909 -5.586 11.318 1.00 98.25 101 VAL A O 1
ATOM 819 N N . PRO A 1 102 ? -2.145 -5.384 12.698 1.00 98.00 102 PRO A N 1
ATOM 820 C CA . PRO A 1 102 ? -2.246 -6.764 13.172 1.00 98.00 102 PRO A CA 1
ATOM 821 C C . PRO A 1 102 ? -3.549 -7.052 13.921 1.00 98.00 102 PRO A C 1
ATOM 823 O O . PRO A 1 102 ? -4.112 -8.132 13.757 1.00 98.00 102 PRO A O 1
ATOM 826 N N . LEU A 1 103 ? -4.050 -6.094 14.713 1.00 98.19 103 LEU A N 1
ATOM 827 C CA . LEU A 1 103 ? -5.334 -6.242 15.399 1.00 98.19 103 LEU A CA 1
ATOM 828 C C . LEU A 1 103 ? -6.473 -6.436 14.391 1.00 98.19 103 LEU A C 1
ATOM 830 O O . LEU A 1 103 ? -7.240 -7.387 14.506 1.00 98.19 103 LEU A O 1
ATOM 834 N N . MET A 1 104 ? -6.561 -5.554 13.394 1.00 98.00 104 MET A N 1
ATOM 835 C CA . MET A 1 104 ? -7.612 -5.608 12.379 1.00 98.00 104 MET A CA 1
ATOM 836 C C . MET A 1 104 ? -7.512 -6.874 11.530 1.00 98.00 104 MET A C 1
ATOM 838 O O . MET A 1 104 ? -8.523 -7.535 11.334 1.00 98.00 104 MET A O 1
ATOM 842 N N . ALA A 1 105 ? -6.303 -7.287 11.140 1.00 97.56 105 ALA A N 1
ATOM 843 C CA . ALA A 1 105 ? -6.094 -8.541 10.418 1.00 97.56 105 ALA A CA 1
ATOM 844 C C . ALA A 1 105 ? -6.528 -9.774 11.233 1.00 97.56 105 ALA A C 1
ATOM 846 O O . ALA A 1 105 ? -7.103 -10.710 10.681 1.00 97.56 105 ALA A O 1
ATOM 847 N N . SER A 1 106 ? -6.287 -9.774 12.550 1.00 97.88 106 SER A N 1
ATOM 848 C CA . SER A 1 106 ? -6.764 -10.832 13.451 1.00 97.88 106 SER A CA 1
ATOM 849 C C . SER A 1 106 ? -8.294 -10.889 13.489 1.00 97.88 106 SER A C 1
ATOM 851 O O . SER A 1 106 ? -8.881 -11.965 13.382 1.00 97.88 106 SER A O 1
ATOM 853 N N . ILE A 1 107 ? -8.950 -9.728 13.566 1.00 98.06 107 ILE A N 1
ATOM 854 C CA . ILE A 1 107 ? -10.413 -9.635 13.562 1.00 98.06 107 ILE A CA 1
ATOM 855 C C . ILE A 1 107 ? -10.993 -10.057 12.206 1.00 98.06 107 ILE A C 1
ATOM 857 O O . ILE A 1 107 ? -11.897 -10.885 12.172 1.00 98.06 107 ILE A O 1
ATOM 861 N N . GLU A 1 108 ? -10.451 -9.560 11.091 1.00 96.94 108 GLU A N 1
ATOM 862 C CA . GLU A 1 108 ? -10.855 -9.953 9.733 1.00 96.94 108 GLU A CA 1
ATOM 863 C C . GLU A 1 108 ? -10.719 -11.471 9.528 1.00 96.94 108 GLU A C 1
ATOM 865 O O . GLU A 1 108 ? -11.602 -12.095 8.945 1.00 96.94 108 GLU A O 1
ATOM 870 N N . SER A 1 109 ? -9.657 -12.084 10.066 1.00 97.38 109 SER A N 1
ATOM 871 C CA . SER A 1 109 ? -9.481 -13.540 10.060 1.00 97.38 109 SER A CA 1
ATOM 872 C C . SER A 1 109 ? -10.592 -14.254 10.836 1.00 97.38 109 SER A C 1
ATOM 874 O O . SER A 1 109 ? -11.205 -15.186 10.315 1.00 97.38 109 SER A O 1
ATOM 876 N N . LEU A 1 110 ? -10.926 -13.79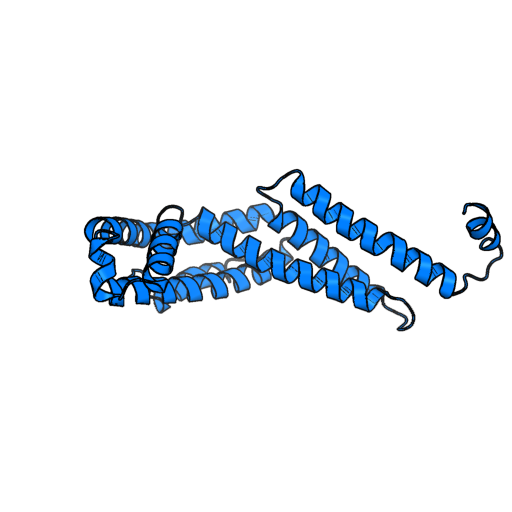0 12.046 1.00 97.19 110 LEU A N 1
ATOM 877 C CA . LEU A 1 110 ? -12.032 -14.349 12.832 1.00 97.19 110 LEU A CA 1
ATOM 878 C C . LEU A 1 110 ? -13.376 -14.225 12.102 1.00 97.19 110 LEU A C 1
ATOM 880 O O . LEU A 1 110 ? -14.141 -15.185 12.078 1.00 97.19 110 LEU A O 1
ATOM 884 N N . MET A 1 111 ? -13.633 -13.099 11.433 1.00 96.38 111 MET A N 1
ATOM 885 C CA . MET A 1 111 ? -14.870 -12.860 10.676 1.00 96.38 111 MET A CA 1
ATOM 886 C C . MET A 1 111 ? -15.091 -13.846 9.519 1.00 96.38 111 MET A C 1
ATOM 888 O O . MET A 1 111 ? -16.213 -13.975 9.037 1.00 96.38 111 MET A O 1
ATOM 892 N N . THR A 1 112 ? -14.058 -14.575 9.080 1.00 96.56 112 THR A N 1
ATOM 893 C CA . THR A 1 112 ? -14.220 -15.641 8.074 1.00 96.56 112 THR A CA 1
ATOM 894 C C . THR A 1 112 ? -14.937 -16.882 8.614 1.00 96.56 112 THR A C 1
ATOM 896 O O . THR A 1 112 ? -15.418 -17.699 7.831 1.00 96.56 112 THR A O 1
ATOM 899 N N . THR A 1 113 ? -15.013 -17.037 9.941 1.00 96.94 113 THR A N 1
ATOM 900 C CA . THR A 1 113 ? -15.550 -18.239 10.605 1.00 96.94 113 THR A CA 1
ATOM 901 C C . THR A 1 113 ? -16.518 -17.943 11.751 1.00 96.94 113 THR A C 1
ATOM 903 O O . THR A 1 113 ? -17.296 -18.820 12.118 1.00 96.94 113 THR A O 1
ATOM 906 N N . VAL A 1 114 ? -16.501 -16.726 12.300 1.00 96.38 114 VAL A N 1
ATOM 907 C CA . VAL A 1 114 ? -17.277 -16.312 13.474 1.00 96.38 114 VAL A CA 1
ATOM 908 C C . VAL A 1 114 ? -18.214 -15.153 13.101 1.00 96.38 114 VAL A C 1
ATOM 910 O O . VAL A 1 114 ? -17.760 -14.186 12.482 1.00 96.38 114 VAL A O 1
ATOM 913 N N . PRO A 1 115 ? -19.506 -15.192 13.484 1.00 96.12 115 PRO A N 1
ATOM 914 C CA . PRO A 1 115 ? -20.425 -14.074 13.276 1.00 96.12 115 PRO A CA 1
ATOM 915 C C . PRO A 1 115 ? -19.961 -12.794 13.985 1.00 96.12 115 PRO A C 1
ATOM 917 O O . PRO A 1 115 ? -19.469 -12.848 15.112 1.00 96.12 115 PRO A O 1
ATOM 920 N N . ALA A 1 116 ? -20.200 -11.623 13.382 1.00 94.88 116 ALA A N 1
ATOM 921 C CA . ALA A 1 116 ? -19.765 -10.325 13.919 1.00 94.88 116 ALA A CA 1
ATOM 922 C C . ALA A 1 116 ? -20.179 -10.085 15.389 1.00 94.88 116 ALA A C 1
ATOM 924 O O . ALA A 1 116 ? -19.388 -9.574 16.178 1.00 94.88 116 ALA A O 1
ATOM 925 N N . SER A 1 117 ? -21.381 -10.523 15.787 1.00 93.31 117 SER A N 1
ATOM 926 C CA . SER A 1 117 ? -21.896 -10.403 17.161 1.00 93.31 117 SER A CA 1
ATOM 927 C C . SER A 1 117 ? -21.095 -11.186 18.209 1.00 93.31 117 SER A C 1
ATOM 929 O O . SER A 1 117 ? -21.162 -10.868 19.398 1.00 93.31 117 SER A O 1
ATOM 931 N N . GLU A 1 118 ? -20.347 -12.204 17.781 1.00 95.94 118 GLU A N 1
ATOM 932 C CA . GLU A 1 118 ? -19.582 -13.105 18.645 1.00 95.94 118 GLU A CA 1
ATOM 933 C C . GLU A 1 118 ? -18.080 -12.787 18.664 1.00 95.94 118 GLU A C 1
ATOM 935 O O . GLU A 1 118 ? -17.361 -13.224 19.563 1.00 95.94 118 GLU A O 1
ATOM 940 N N . ILE A 1 119 ? -17.596 -11.958 17.735 1.00 97.19 119 ILE A N 1
ATOM 941 C CA . ILE A 1 119 ? -16.177 -11.585 17.615 1.00 97.19 119 ILE A CA 1
ATOM 942 C C . ILE A 1 119 ? -15.606 -11.035 18.932 1.00 97.19 119 ILE A C 1
ATOM 944 O O . ILE A 1 119 ? -14.473 -11.352 19.307 1.00 97.19 119 ILE A O 1
ATOM 948 N N . GLN A 1 120 ? -16.397 -10.263 19.682 1.00 95.25 120 GLN A N 1
ATOM 949 C CA . GLN A 1 120 ? -15.980 -9.683 20.962 1.00 95.25 120 GLN A CA 1
ATOM 950 C C . GLN A 1 120 ? -15.631 -10.714 22.050 1.00 95.25 120 GLN A C 1
ATOM 952 O O . GLN A 1 120 ? -14.937 -10.362 23.007 1.00 95.25 120 GLN A O 1
ATOM 957 N N . TYR A 1 121 ? -16.084 -11.967 21.917 1.00 94.69 121 TYR A N 1
ATOM 958 C CA . TYR A 1 121 ? -15.730 -13.058 22.831 1.00 94.69 121 TYR A CA 1
ATOM 959 C C . TYR A 1 121 ? -14.340 -13.644 22.540 1.00 94.69 121 TYR A C 1
ATOM 961 O O . TYR A 1 121 ? -13.744 -14.257 23.423 1.00 94.69 121 TYR A O 1
ATOM 969 N N . HIS A 1 122 ? -13.802 -13.421 21.337 1.00 95.12 122 HIS A N 1
ATOM 970 C CA . HIS A 1 122 ? -12.473 -13.879 20.917 1.00 95.12 122 HIS A CA 1
ATOM 971 C C . HIS A 1 122 ? -11.417 -12.774 20.986 1.00 95.12 122 HIS A C 1
ATOM 973 O O . HIS A 1 122 ? -10.261 -13.032 21.313 1.00 95.12 122 HIS A O 1
ATOM 979 N N . SER A 1 123 ? -11.811 -11.535 20.693 1.00 94.19 123 SER A N 1
ATOM 980 C CA . SER A 1 123 ? -10.952 -10.358 20.796 1.00 94.19 123 SER A CA 1
ATOM 981 C C . SER A 1 123 ? -11.666 -9.301 21.641 1.00 94.19 123 SER A C 1
ATOM 983 O O . SER A 1 123 ? -12.618 -8.684 21.159 1.00 94.19 123 SER A O 1
ATOM 985 N N . PRO A 1 124 ? -11.261 -9.104 22.912 1.00 95.31 124 PRO A N 1
ATOM 986 C CA . PRO A 1 124 ? -12.007 -8.280 23.851 1.00 95.31 124 PRO A CA 1
ATOM 987 C C . PRO A 1 124 ? -12.160 -6.829 23.397 1.00 95.31 124 PRO A C 1
ATOM 989 O O . PRO A 1 124 ? -11.192 -6.123 23.105 1.00 95.31 124 PRO A O 1
ATOM 992 N N . ARG A 1 125 ? -13.395 -6.329 23.470 1.00 97.00 125 ARG A N 1
ATOM 993 C CA . ARG A 1 125 ? -13.756 -4.956 23.090 1.00 97.00 125 ARG A CA 1
ATOM 994 C C . ARG A 1 125 ? -12.896 -3.870 23.752 1.00 97.00 125 ARG A C 1
ATOM 996 O O . ARG A 1 125 ? -12.649 -2.827 23.148 1.00 97.00 125 ARG A O 1
ATOM 1003 N N . GLN A 1 126 ? -12.457 -4.083 24.995 1.00 96.88 126 GLN A N 1
ATOM 1004 C CA . GLN A 1 126 ? -11.608 -3.129 25.721 1.00 96.88 126 GLN A CA 1
ATOM 1005 C C . GLN A 1 126 ? -10.231 -2.965 25.065 1.00 96.88 126 GLN A C 1
ATOM 1007 O O . GLN A 1 126 ? -9.729 -1.844 24.971 1.00 96.88 126 GLN A O 1
ATOM 1012 N N . GLU A 1 127 ? -9.630 -4.060 24.597 1.00 96.12 127 GLU A N 1
ATOM 1013 C CA . GLU A 1 127 ? -8.344 -4.019 23.904 1.00 96.12 127 GLU A CA 1
ATOM 1014 C C . GLU A 1 127 ? -8.478 -3.304 22.560 1.00 96.12 127 GLU A C 1
ATOM 1016 O O . GLU A 1 127 ? -7.682 -2.410 22.262 1.00 96.12 127 GLU A O 1
ATOM 1021 N N . VAL A 1 128 ? -9.534 -3.625 21.807 1.00 98.12 128 VAL A N 1
ATOM 1022 C CA . VAL A 1 128 ? -9.839 -2.973 20.529 1.00 98.12 128 VAL A CA 1
ATOM 1023 C C . VAL A 1 128 ? -9.995 -1.472 20.713 1.00 98.12 128 VAL A C 1
ATOM 1025 O O . VAL A 1 128 ? -9.298 -0.701 20.058 1.00 98.12 128 VAL A O 1
ATOM 1028 N N . ARG A 1 129 ? -10.826 -1.042 21.671 1.00 98.38 129 ARG A N 1
ATOM 1029 C CA . ARG A 1 129 ? -11.009 0.379 21.994 1.00 98.38 129 ARG A CA 1
ATOM 1030 C C . ARG A 1 129 ? -9.680 1.076 22.283 1.00 98.38 129 ARG A C 1
ATOM 1032 O O . ARG A 1 129 ? -9.417 2.125 21.713 1.00 98.38 129 ARG A O 1
ATOM 1039 N N . ARG A 1 130 ? -8.819 0.479 23.112 1.00 98.31 130 ARG A N 1
ATOM 1040 C CA . ARG A 1 130 ? -7.510 1.059 23.451 1.00 98.31 130 ARG A CA 1
ATOM 1041 C C . ARG A 1 130 ? -6.650 1.303 22.205 1.00 98.31 130 ARG A C 1
ATOM 1043 O O . ARG A 1 130 ? -6.012 2.349 22.097 1.00 98.31 130 ARG A O 1
ATOM 1050 N N . VAL A 1 131 ? -6.618 0.347 21.274 1.00 98.38 131 VAL A N 1
ATOM 1051 C CA . VAL A 1 131 ? -5.854 0.480 20.023 1.00 98.38 131 VAL A CA 1
ATOM 1052 C C . VAL A 1 131 ? -6.480 1.529 19.101 1.00 98.38 131 VAL A C 1
ATOM 1054 O O . VAL A 1 131 ? -5.743 2.311 18.496 1.00 98.38 131 VAL A O 1
ATOM 1057 N N . LEU A 1 132 ? -7.813 1.601 19.029 1.00 98.50 132 LEU A N 1
ATOM 1058 C CA . LEU A 1 132 ? -8.523 2.634 18.270 1.00 98.50 132 LEU A CA 1
ATOM 1059 C C . LEU A 1 132 ? -8.244 4.039 18.819 1.00 98.50 132 LEU A C 1
ATOM 1061 O O . LEU A 1 132 ? -7.840 4.911 18.055 1.00 98.50 132 LEU A O 1
ATOM 1065 N N . ASP A 1 133 ? -8.346 4.245 20.132 1.00 98.31 133 ASP A N 1
ATOM 1066 C CA . ASP A 1 133 ? -8.095 5.542 20.777 1.00 98.31 133 ASP A CA 1
ATOM 1067 C C . ASP A 1 133 ? -6.629 5.991 20.589 1.00 98.31 133 ASP A C 1
ATOM 1069 O O . ASP A 1 133 ? -6.329 7.151 20.275 1.00 98.31 133 ASP A O 1
ATOM 1073 N N . SER A 1 134 ? -5.682 5.052 20.715 1.00 98.00 134 SER A N 1
ATOM 1074 C CA . SER A 1 134 ? -4.264 5.314 20.435 1.00 98.00 134 SER A CA 1
ATOM 1075 C C . SER A 1 134 ? -4.013 5.641 18.961 1.00 98.00 134 SER A C 1
ATOM 1077 O O . SER A 1 134 ? -3.134 6.448 18.651 1.00 98.00 134 SER A O 1
ATOM 1079 N N . THR A 1 135 ? -4.745 5.010 18.045 1.00 98.12 135 THR A N 1
ATOM 1080 C CA . THR A 1 135 ? -4.650 5.294 16.609 1.00 98.12 135 THR A CA 1
ATOM 1081 C C . THR A 1 135 ? -5.198 6.683 16.315 1.00 98.12 135 THR A C 1
ATOM 1083 O O . THR A 1 135 ? -4.502 7.480 15.692 1.00 98.12 135 THR A O 1
ATOM 1086 N N . ALA A 1 136 ? -6.389 7.009 16.819 1.00 98.00 136 ALA A N 1
ATOM 1087 C CA . ALA A 1 136 ? -7.050 8.291 16.601 1.00 98.00 136 ALA A CA 1
ATOM 1088 C C . ALA A 1 136 ? -6.166 9.470 17.034 1.00 98.00 136 ALA A C 1
ATOM 1090 O O . ALA A 1 136 ? -5.943 10.408 16.268 1.00 98.00 136 ALA A O 1
ATOM 1091 N N .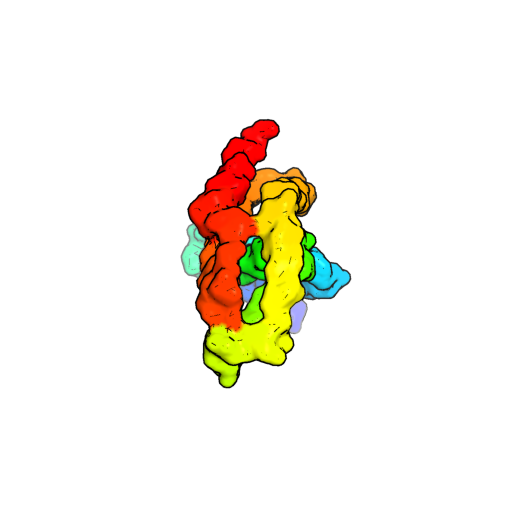 SER A 1 137 ? -5.570 9.381 18.227 1.00 97.62 137 SER A N 1
ATOM 1092 C CA . SER A 1 137 ? -4.676 10.417 18.767 1.00 97.62 137 SER A CA 1
ATOM 1093 C C . SER A 1 137 ? -3.357 10.581 17.999 1.00 97.62 137 SER A C 1
ATOM 1095 O O . SER A 1 137 ? -2.702 11.618 18.112 1.00 97.62 137 SER A O 1
ATOM 1097 N N . THR A 1 138 ? -2.948 9.586 17.204 1.00 97.75 138 THR A N 1
ATOM 1098 C CA . THR A 1 138 ? -1.658 9.583 16.492 1.00 97.75 138 THR A CA 1
ATOM 1099 C C . THR A 1 138 ? -1.787 9.466 14.973 1.00 97.75 138 THR A C 1
ATOM 1101 O O . THR A 1 138 ? -0.766 9.386 14.284 1.00 97.75 138 THR A O 1
ATOM 1104 N N . PHE A 1 139 ? -3.004 9.498 14.424 1.00 98.12 139 PHE A N 1
ATOM 1105 C CA . PHE A 1 139 ? -3.261 9.207 13.013 1.00 98.12 139 PHE A CA 1
ATOM 1106 C C . PHE A 1 139 ? -2.505 10.157 12.078 1.00 98.12 139 PHE A C 1
ATOM 1108 O O . PHE A 1 139 ? -1.716 9.713 11.248 1.00 98.12 139 PHE A O 1
ATOM 1115 N N . GLU A 1 140 ? -2.652 11.472 12.260 1.00 97.31 140 GLU A N 1
ATOM 1116 C CA . GLU A 1 140 ? -1.970 12.465 11.416 1.00 97.31 140 GLU A CA 1
ATOM 1117 C C . GLU A 1 140 ? -0.439 12.372 11.530 1.00 97.31 140 GLU A C 1
ATOM 1119 O O . GLU A 1 140 ? 0.281 12.462 10.533 1.00 97.31 140 GLU A O 1
ATOM 1124 N N . LYS A 1 141 ? 0.076 12.113 12.738 1.00 97.44 141 LYS A N 1
ATOM 1125 C CA . LYS A 1 141 ? 1.508 11.862 12.951 1.00 97.44 141 LYS A CA 1
ATOM 1126 C C . LYS A 1 141 ? 1.972 10.625 12.176 1.00 97.44 141 LYS A C 1
ATOM 1128 O O . LYS A 1 141 ? 3.054 10.644 11.596 1.00 97.44 141 LYS A O 1
ATOM 1133 N N . SER A 1 142 ? 1.162 9.572 12.148 1.00 98.25 142 SER A N 1
ATOM 1134 C CA . SER A 1 142 ? 1.443 8.336 11.413 1.00 98.25 142 SER A CA 1
ATOM 1135 C C . SER A 1 142 ? 1.446 8.572 9.901 1.00 98.25 142 SER A C 1
ATOM 1137 O O . SER A 1 142 ? 2.364 8.116 9.221 1.00 98.25 142 SER A O 1
ATOM 1139 N N . VAL A 1 143 ? 0.512 9.378 9.382 1.00 98.06 143 VAL A N 1
ATOM 1140 C CA . VAL A 1 143 ? 0.503 9.811 7.973 1.00 98.06 143 VAL A CA 1
ATOM 1141 C C . VAL A 1 143 ? 1.774 10.579 7.610 1.00 98.06 143 VAL A C 1
ATOM 1143 O O . VAL A 1 143 ? 2.419 10.254 6.613 1.00 98.06 143 VAL A O 1
ATOM 1146 N N . ARG A 1 144 ? 2.209 11.521 8.455 1.00 97.19 144 ARG A N 1
ATOM 1147 C CA . ARG A 1 144 ? 3.480 12.235 8.256 1.00 97.19 144 ARG A CA 1
ATOM 1148 C C . ARG A 1 144 ? 4.678 11.285 8.219 1.00 97.19 144 ARG A C 1
ATOM 1150 O O . ARG A 1 144 ? 5.517 11.394 7.333 1.00 97.19 144 ARG A O 1
ATOM 1157 N N . ILE A 1 145 ? 4.732 10.316 9.136 1.00 97.50 145 ILE A N 1
ATOM 1158 C CA . ILE A 1 145 ? 5.792 9.296 9.168 1.00 97.50 145 ILE A CA 1
ATOM 1159 C C . ILE A 1 145 ? 5.828 8.490 7.862 1.00 97.50 145 ILE A C 1
ATOM 1161 O O . ILE A 1 145 ? 6.917 8.207 7.358 1.00 97.50 145 ILE A O 1
ATOM 1165 N N . MET A 1 146 ? 4.668 8.118 7.307 1.00 98.00 146 MET A N 1
ATOM 1166 C CA . MET A 1 146 ? 4.601 7.441 6.007 1.00 98.00 146 MET A CA 1
ATOM 1167 C C . MET A 1 146 ? 5.162 8.324 4.895 1.00 98.00 146 MET A C 1
ATOM 1169 O O . MET A 1 146 ? 6.015 7.865 4.134 1.00 98.00 146 MET A O 1
ATOM 1173 N N . HIS A 1 147 ? 4.734 9.586 4.836 1.00 97.25 147 HIS A N 1
ATOM 1174 C CA . HIS A 1 147 ? 5.188 10.538 3.825 1.00 97.25 147 HIS A CA 1
ATOM 1175 C C . HIS A 1 147 ? 6.707 10.752 3.888 1.00 97.25 147 HIS A C 1
ATOM 1177 O O . HIS A 1 147 ? 7.401 10.569 2.888 1.00 97.25 147 HIS A O 1
ATOM 1183 N N . ASP A 1 148 ? 7.254 11.038 5.071 1.00 96.56 148 ASP A N 1
ATOM 1184 C CA . ASP A 1 148 ? 8.691 11.264 5.267 1.00 96.56 148 ASP A CA 1
ATOM 1185 C C . ASP A 1 148 ? 9.520 10.023 4.922 1.00 96.56 148 ASP A C 1
ATOM 1187 O O . ASP A 1 148 ? 10.599 10.112 4.328 1.00 96.56 148 ASP A O 1
ATOM 1191 N N . ARG A 1 149 ? 9.003 8.835 5.255 1.00 96.38 149 ARG A N 1
ATOM 1192 C CA . ARG A 1 149 ? 9.629 7.564 4.892 1.00 96.38 149 ARG A CA 1
ATOM 1193 C C . ARG A 1 149 ? 9.667 7.376 3.379 1.00 96.38 149 ARG A C 1
ATOM 1195 O O . ARG A 1 149 ? 10.723 7.033 2.853 1.00 96.38 149 ARG A O 1
ATOM 1202 N N . MET A 1 150 ? 8.551 7.610 2.687 1.00 96.75 150 MET A N 1
ATOM 1203 C CA . MET A 1 150 ? 8.502 7.516 1.228 1.00 96.75 150 MET A CA 1
ATOM 1204 C C . MET A 1 150 ? 9.420 8.551 0.574 1.00 96.75 150 MET A C 1
ATOM 1206 O O . MET A 1 150 ? 10.193 8.189 -0.308 1.00 96.75 150 MET A O 1
ATOM 1210 N N . LYS A 1 151 ? 9.429 9.798 1.060 1.00 95.56 151 LYS A N 1
ATOM 1211 C CA . LYS A 1 151 ? 10.349 10.851 0.602 1.00 95.56 151 LYS A CA 1
ATOM 1212 C C . LYS A 1 151 ? 11.814 10.436 0.752 1.00 95.56 151 LYS A C 1
ATOM 1214 O O . LYS A 1 151 ? 12.618 10.689 -0.139 1.00 95.56 151 LYS A O 1
ATOM 1219 N N . LYS A 1 152 ? 12.166 9.768 1.855 1.00 95.81 152 LYS A N 1
ATOM 1220 C CA . LYS A 1 152 ? 13.515 9.227 2.068 1.00 95.81 152 LYS A CA 1
ATOM 1221 C C . LYS A 1 152 ? 13.848 8.091 1.100 1.00 95.81 152 LYS A C 1
ATOM 1223 O O . LYS A 1 152 ? 14.974 8.039 0.617 1.00 95.81 152 LYS A O 1
ATOM 1228 N N . HIS A 1 153 ? 12.914 7.175 0.860 1.00 95.69 153 HIS A N 1
ATOM 1229 C CA . HIS A 1 153 ? 13.128 6.051 -0.052 1.00 95.69 153 HIS A CA 1
ATOM 1230 C C . HIS A 1 153 ? 13.293 6.522 -1.502 1.00 95.69 153 HIS A C 1
ATOM 1232 O O . HIS A 1 153 ? 14.239 6.111 -2.155 1.00 95.69 153 HIS A O 1
ATOM 1238 N N . PHE A 1 154 ? 12.460 7.461 -1.957 1.00 94.62 154 PHE A N 1
ATOM 1239 C CA . PHE A 1 154 ? 12.486 7.996 -3.322 1.00 94.62 154 PHE A CA 1
ATOM 1240 C C . PHE A 1 154 ? 13.371 9.240 -3.480 1.00 94.62 154 PHE A C 1
ATOM 1242 O O . PHE A 1 154 ? 13.138 10.057 -4.369 1.00 94.62 154 PHE A O 1
ATOM 1249 N N . ARG A 1 155 ? 14.389 9.416 -2.627 1.00 92.75 155 ARG A N 1
ATOM 1250 C CA . ARG A 1 155 ? 15.275 10.593 -2.674 1.00 92.75 155 ARG A CA 1
ATOM 1251 C C . ARG A 1 155 ? 15.954 10.752 -4.038 1.00 92.75 155 ARG A C 1
ATOM 1253 O O . ARG A 1 155 ? 16.053 11.869 -4.533 1.00 92.75 155 ARG A O 1
ATOM 1260 N N . GLU A 1 156 ? 16.388 9.641 -4.625 1.00 88.69 156 GLU A N 1
ATOM 1261 C CA . GLU A 1 156 ? 17.087 9.612 -5.916 1.00 88.69 156 GLU A CA 1
ATOM 1262 C C . GLU A 1 156 ? 16.122 9.690 -7.115 1.00 88.69 156 GLU A C 1
ATOM 1264 O O . GLU A 1 156 ? 16.534 10.012 -8.226 1.00 88.69 156 GLU A O 1
ATOM 1269 N N . ASN A 1 157 ? 14.821 9.451 -6.901 1.00 87.94 157 ASN A N 1
ATOM 1270 C CA . ASN A 1 157 ? 13.782 9.592 -7.923 1.00 87.94 157 ASN A CA 1
ATOM 1271 C C . ASN A 1 157 ? 12.528 10.296 -7.365 1.00 87.94 157 ASN A C 1
ATOM 1273 O O . ASN A 1 157 ? 11.464 9.683 -7.218 1.00 87.94 157 ASN A O 1
ATOM 1277 N N . PRO A 1 158 ? 12.612 11.607 -7.071 1.00 89.44 158 PRO A N 1
ATOM 1278 C CA . PRO A 1 158 ? 11.539 12.336 -6.391 1.00 89.44 158 PRO A CA 1
ATOM 1279 C C . PRO A 1 158 ? 10.242 12.408 -7.209 1.00 89.44 158 PRO A C 1
ATOM 1281 O O . PRO A 1 158 ? 9.164 12.584 -6.645 1.00 89.44 158 PRO A O 1
ATOM 1284 N N . LYS A 1 159 ? 10.321 12.217 -8.532 1.00 89.50 159 LYS A N 1
ATOM 1285 C CA . LYS A 1 159 ? 9.163 12.201 -9.438 1.00 89.50 159 LYS A CA 1
ATOM 1286 C C . LYS A 1 159 ? 8.224 11.019 -9.179 1.00 89.50 159 LYS A C 1
ATOM 1288 O O . LYS A 1 159 ? 7.052 11.095 -9.535 1.00 89.50 159 LYS A O 1
ATOM 1293 N N . MET A 1 160 ? 8.708 9.944 -8.553 1.00 91.44 160 MET A N 1
ATOM 1294 C CA . MET A 1 160 ? 7.872 8.794 -8.199 1.00 91.44 160 MET A CA 1
ATOM 1295 C C . MET A 1 160 ? 6.959 9.064 -7.006 1.00 91.44 160 MET A C 1
ATOM 1297 O O . MET A 1 160 ? 5.874 8.485 -6.939 1.00 91.44 160 MET A O 1
ATOM 1301 N N . LEU A 1 161 ? 7.372 9.936 -6.079 1.00 93.88 161 LEU A N 1
ATOM 1302 C CA . LEU A 1 161 ? 6.675 10.131 -4.809 1.00 93.88 161 LEU A CA 1
ATOM 1303 C C . LEU A 1 161 ? 5.188 10.488 -4.995 1.00 93.88 161 LEU A C 1
ATOM 1305 O O . LEU A 1 161 ? 4.375 9.800 -4.383 1.00 93.88 161 LEU A O 1
ATOM 1309 N N . PRO A 1 162 ? 4.786 11.450 -5.854 1.00 93.56 162 PRO A N 1
ATOM 1310 C CA . PRO A 1 162 ? 3.368 11.769 -6.038 1.00 93.56 162 PRO A CA 1
ATOM 1311 C C . PRO A 1 162 ? 2.538 10.581 -6.546 1.00 93.56 162 PRO A C 1
ATOM 1313 O O . PRO A 1 162 ? 1.435 10.337 -6.059 1.00 93.56 162 PRO A O 1
ATOM 1316 N N . SER A 1 163 ? 3.078 9.806 -7.495 1.00 92.94 163 SER A N 1
ATOM 1317 C CA . SER A 1 163 ? 2.392 8.635 -8.059 1.00 92.94 163 SER A CA 1
ATOM 1318 C C . SER A 1 163 ? 2.219 7.529 -7.015 1.00 92.94 163 SER A C 1
ATOM 1320 O O . SER A 1 163 ? 1.124 6.997 -6.834 1.00 92.94 163 SER A O 1
ATOM 1322 N N . VAL A 1 164 ? 3.276 7.227 -6.257 1.00 96.12 164 VAL A N 1
ATOM 1323 C CA . VAL A 1 164 ? 3.231 6.208 -5.199 1.00 96.12 164 VAL A CA 1
ATOM 1324 C C . VAL A 1 164 ? 2.361 6.662 -4.024 1.00 96.12 164 VAL A C 1
ATOM 1326 O O . VAL A 1 164 ? 1.617 5.858 -3.464 1.00 96.12 164 VAL A O 1
ATOM 1329 N N . TRP A 1 165 ? 2.386 7.952 -3.676 1.00 97.44 165 TRP A N 1
ATOM 1330 C CA . TRP A 1 165 ? 1.527 8.514 -2.634 1.00 97.44 165 TRP A CA 1
ATOM 1331 C C . TRP A 1 165 ? 0.048 8.424 -3.009 1.00 97.44 165 TRP A C 1
ATOM 1333 O O . TRP A 1 165 ? -0.770 8.045 -2.176 1.00 97.44 165 TRP A O 1
ATOM 1343 N N . LYS A 1 166 ? -0.305 8.669 -4.276 1.00 96.56 166 LYS A N 1
ATOM 1344 C CA . LYS A 1 166 ? -1.674 8.456 -4.767 1.00 96.56 166 LYS A CA 1
ATOM 1345 C C . LYS A 1 166 ? -2.145 7.014 -4.545 1.00 96.56 166 LYS A C 1
ATOM 1347 O O . LYS A 1 166 ? -3.285 6.801 -4.137 1.00 96.56 166 LYS A O 1
ATOM 1352 N N . GLN A 1 167 ? -1.266 6.032 -4.747 1.00 97.50 167 GLN A N 1
ATOM 1353 C CA . GLN A 1 167 ? -1.586 4.630 -4.457 1.00 97.50 167 GLN A CA 1
ATOM 1354 C C . GLN A 1 167 ? -1.727 4.358 -2.955 1.00 97.50 167 GLN A C 1
ATOM 1356 O O . GLN A 1 167 ? -2.605 3.597 -2.551 1.00 97.50 167 GLN A O 1
ATOM 1361 N N . LEU A 1 168 ? -0.926 5.018 -2.111 1.00 98.19 168 LEU A N 1
ATOM 1362 C CA . LEU A 1 168 ? -1.103 4.969 -0.658 1.00 98.19 168 LEU A CA 1
ATOM 1363 C C . LEU A 1 168 ? -2.437 5.575 -0.217 1.00 98.19 168 LEU A C 1
ATOM 1365 O O . LEU A 1 168 ? -3.066 5.013 0.671 1.00 98.19 168 LEU A O 1
ATOM 1369 N N . ILE A 1 169 ? -2.889 6.674 -0.826 1.00 98.19 169 ILE A N 1
ATOM 1370 C CA . ILE A 1 169 ? -4.203 7.262 -0.528 1.00 98.19 169 ILE A CA 1
ATOM 1371 C C . ILE A 1 169 ? -5.308 6.255 -0.843 1.00 98.19 169 ILE A C 1
ATOM 1373 O O . ILE A 1 169 ? -6.160 6.010 0.010 1.00 98.19 169 ILE A O 1
ATOM 1377 N N . ALA A 1 170 ? -5.275 5.636 -2.026 1.00 97.94 170 ALA A N 1
ATOM 1378 C CA . ALA A 1 170 ? -6.269 4.639 -2.421 1.00 97.94 170 ALA A CA 1
ATOM 1379 C C . ALA A 1 170 ? -6.285 3.440 -1.455 1.00 97.94 170 ALA A C 1
ATOM 1381 O O . ALA A 1 170 ? -7.338 3.068 -0.934 1.00 97.94 170 ALA A O 1
ATOM 1382 N N . TYR A 1 171 ? -5.108 2.885 -1.155 1.00 98.38 171 TYR A N 1
ATOM 1383 C CA . TYR A 1 171 ? -4.960 1.777 -0.214 1.00 98.38 171 TYR A CA 1
ATOM 1384 C C . TYR A 1 171 ? -5.421 2.155 1.201 1.00 98.38 171 TYR A C 1
ATOM 1386 O O . TYR A 1 171 ? -6.252 1.475 1.797 1.00 98.38 171 TYR A O 1
ATOM 1394 N N . GLY A 1 172 ? -4.908 3.262 1.735 1.00 97.88 172 GLY A N 1
ATOM 1395 C CA . GLY A 1 172 ? -5.185 3.732 3.087 1.00 97.88 172 GLY A CA 1
ATOM 1396 C C . GLY A 1 172 ? -6.657 4.059 3.300 1.00 97.88 172 GLY A C 1
ATOM 1397 O O . GLY A 1 172 ? -7.226 3.649 4.306 1.00 97.88 172 GLY A O 1
ATOM 1398 N N . SER A 1 173 ? -7.301 4.716 2.333 1.00 97.50 173 SER A N 1
ATOM 1399 C CA . SER A 1 173 ? -8.731 5.047 2.408 1.00 97.50 173 SER A CA 1
ATOM 1400 C C . SER A 1 173 ? -9.598 3.790 2.405 1.00 97.50 173 SER A C 1
ATOM 1402 O O . SER A 1 173 ? -10.516 3.674 3.216 1.00 97.50 173 SER A O 1
ATOM 1404 N N . SER A 1 174 ? -9.255 2.804 1.566 1.00 98.19 174 SER A N 1
ATOM 1405 C CA . SER A 1 174 ? -9.913 1.493 1.584 1.00 98.19 174 SER A CA 1
ATOM 1406 C C . SER A 1 174 ? -9.753 0.801 2.943 1.00 98.19 174 SER A C 1
ATOM 1408 O O . SER A 1 174 ? -10.737 0.333 3.514 1.00 98.19 174 SER A O 1
ATOM 1410 N N . ARG A 1 175 ? -8.543 0.795 3.519 1.00 98.31 175 ARG A N 1
ATOM 1411 C CA . ARG A 1 175 ? -8.298 0.189 4.837 1.00 98.31 175 ARG A CA 1
ATOM 1412 C C . ARG A 1 175 ? -9.027 0.909 5.966 1.00 98.31 175 ARG A C 1
ATOM 1414 O O . ARG A 1 175 ? -9.603 0.240 6.813 1.00 98.31 175 ARG A O 1
ATOM 1421 N N . VAL A 1 176 ? -9.054 2.240 5.974 1.00 98.31 176 VAL A N 1
ATOM 1422 C CA . VAL A 1 176 ? -9.802 3.013 6.979 1.00 98.31 176 VAL A CA 1
ATOM 1423 C C . VAL A 1 176 ? -11.302 2.715 6.903 1.00 98.31 176 VAL A C 1
ATOM 1425 O O . VAL A 1 176 ? -11.930 2.543 7.946 1.00 98.31 176 VAL A O 1
ATOM 1428 N N . ALA A 1 177 ? -11.871 2.588 5.701 1.00 98.25 177 ALA A N 1
ATOM 1429 C CA . ALA A 1 177 ? -13.270 2.194 5.538 1.00 98.25 177 ALA A CA 1
ATOM 1430 C C . ALA A 1 177 ? -13.541 0.796 6.121 1.00 98.25 177 ALA A C 1
ATOM 1432 O O . ALA A 1 177 ? -14.490 0.624 6.884 1.00 98.25 177 ALA A O 1
ATOM 1433 N N . VAL A 1 178 ? -12.668 -0.179 5.843 1.00 98.06 178 VAL A N 1
ATOM 1434 C CA . VAL A 1 178 ? -12.754 -1.523 6.444 1.00 98.06 178 VAL A CA 1
ATOM 1435 C C . VAL A 1 178 ? -12.661 -1.452 7.970 1.00 98.06 178 VAL A C 1
ATOM 1437 O O . VAL A 1 178 ? -13.467 -2.065 8.661 1.00 98.06 178 VAL A O 1
ATOM 1440 N N . TYR A 1 179 ? -11.736 -0.664 8.520 1.00 98.38 179 TYR A N 1
ATOM 1441 C CA . TYR A 1 179 ? -11.581 -0.515 9.971 1.00 98.38 179 TYR A CA 1
ATOM 1442 C C . TYR A 1 179 ? -12.808 0.103 10.638 1.00 98.38 179 TYR A C 1
ATOM 1444 O O . TYR A 1 179 ? -13.169 -0.305 11.741 1.00 98.38 179 TYR A O 1
ATOM 1452 N N . ALA A 1 180 ? -13.464 1.055 9.973 1.00 98.31 180 ALA A N 1
ATOM 1453 C CA . ALA A 1 180 ? -14.712 1.637 10.448 1.00 98.31 180 ALA A CA 1
ATOM 1454 C C . ALA A 1 180 ? -15.851 0.609 10.479 1.00 98.31 180 ALA A C 1
ATOM 1456 O O . ALA A 1 180 ? -16.556 0.539 11.485 1.00 98.31 180 ALA A O 1
ATOM 1457 N N . LEU A 1 181 ? -15.982 -0.217 9.435 1.00 97.56 181 LEU A N 1
ATOM 1458 C CA . LEU A 1 181 ? -16.966 -1.305 9.390 1.00 97.56 181 LEU A CA 1
ATOM 1459 C C . LEU A 1 181 ? -16.708 -2.336 10.493 1.00 97.56 181 LEU A C 1
ATOM 1461 O O . LEU A 1 181 ? -17.600 -2.627 11.280 1.00 97.56 181 LEU A O 1
ATOM 1465 N N . VAL A 1 182 ? -15.466 -2.811 10.629 1.00 97.56 182 VAL A N 1
ATOM 1466 C CA . VAL A 1 182 ? -15.086 -3.770 11.678 1.00 97.56 182 VAL A CA 1
ATOM 1467 C C . VAL A 1 182 ? -15.371 -3.211 13.076 1.00 97.56 182 VAL A C 1
ATOM 1469 O O . VAL A 1 182 ? -15.956 -3.899 13.914 1.00 97.56 182 VAL A O 1
ATOM 1472 N N . ALA A 1 183 ? -14.994 -1.957 13.343 1.00 97.88 183 ALA A N 1
ATOM 1473 C CA . ALA A 1 183 ? -15.251 -1.315 14.631 1.00 97.88 183 ALA A CA 1
ATOM 1474 C C . ALA A 1 183 ? -16.757 -1.183 14.925 1.00 97.88 183 ALA A C 1
ATOM 1476 O O . ALA A 1 183 ? -17.183 -1.426 16.058 1.00 97.88 183 ALA A O 1
ATOM 1477 N N . GLY A 1 184 ? -17.557 -0.827 13.918 1.00 97.50 184 GLY A N 1
ATOM 1478 C CA . GLY A 1 184 ? -19.005 -0.681 14.042 1.00 97.50 184 GLY A CA 1
ATOM 1479 C C . GLY A 1 184 ? -19.706 -2.019 14.254 1.00 97.50 184 GLY A C 1
ATOM 1480 O O . GLY A 1 184 ? -20.355 -2.217 15.282 1.00 97.50 184 GLY A O 1
ATOM 1481 N N . ASP A 1 185 ? -19.520 -2.946 13.321 1.00 96.38 185 ASP A N 1
ATOM 1482 C CA . ASP A 1 185 ? -20.289 -4.189 13.235 1.00 96.38 185 ASP A CA 1
ATOM 1483 C C . ASP A 1 185 ? -19.923 -5.179 14.344 1.00 96.38 185 ASP A C 1
ATOM 1485 O O . ASP A 1 185 ? -20.801 -5.822 14.920 1.00 96.38 185 ASP A O 1
ATOM 1489 N N . CYS A 1 186 ? -18.634 -5.290 14.682 1.00 97.31 186 CYS A N 1
ATOM 1490 C CA . CYS A 1 186 ? -18.167 -6.281 15.658 1.00 97.31 186 CYS A CA 1
ATOM 1491 C C . CYS A 1 186 ? -18.168 -5.752 17.099 1.00 97.31 186 CYS A C 1
ATOM 1493 O O . CYS A 1 186 ? -18.197 -6.535 18.049 1.00 97.31 186 CYS A O 1
ATOM 1495 N N . TYR A 1 187 ? -18.105 -4.428 17.286 1.00 97.38 187 TYR A N 1
ATOM 1496 C CA . TYR A 1 187 ? -17.846 -3.836 18.603 1.00 97.38 187 TYR A CA 1
ATOM 1497 C C . TYR A 1 187 ? -18.741 -2.661 18.977 1.00 97.38 187 TYR A C 1
ATOM 1499 O O . TYR A 1 187 ? -18.644 -2.187 20.116 1.00 97.38 187 TYR A O 1
ATOM 1507 N N . GLN A 1 188 ? -19.587 -2.160 18.071 1.00 97.00 188 GLN A N 1
ATOM 1508 C CA . GLN A 1 188 ? -20.361 -0.933 18.291 1.00 97.00 188 GLN A CA 1
ATOM 1509 C C . GLN A 1 188 ? -19.439 0.215 18.749 1.00 97.00 188 GLN A C 1
ATOM 1511 O O . GLN A 1 188 ? -19.692 0.919 19.734 1.00 97.00 188 GLN A O 1
ATOM 1516 N N . LEU A 1 189 ? -18.282 0.317 18.096 1.00 97.56 189 LEU A N 1
ATOM 1517 C CA . LEU A 1 189 ? -17.290 1.369 18.271 1.00 97.56 189 LEU A CA 1
ATOM 1518 C C . LEU A 1 189 ? -17.221 2.203 16.995 1.00 97.56 189 LEU A C 1
ATOM 1520 O O . LEU A 1 189 ? -17.570 1.750 15.910 1.00 97.56 189 LEU A O 1
ATOM 1524 N N . ARG A 1 190 ? -16.728 3.432 17.128 1.00 96.94 190 ARG A N 1
ATOM 1525 C CA . ARG A 1 190 ? -16.422 4.289 15.987 1.00 96.94 190 ARG A CA 1
ATOM 1526 C C . ARG A 1 190 ? -14.919 4.279 15.749 1.00 96.94 190 ARG A C 1
ATOM 1528 O O . ARG A 1 190 ? -14.150 4.455 16.691 1.00 96.94 190 ARG A O 1
ATOM 1535 N N . PHE A 1 191 ? -14.513 4.083 14.500 1.00 97.94 191 PHE A N 1
ATOM 1536 C CA . PHE A 1 191 ? -13.137 4.332 14.092 1.00 97.94 191 PHE A CA 1
ATOM 1537 C C . PHE A 1 191 ? -12.941 5.839 13.898 1.00 97.94 191 PHE A C 1
ATOM 1539 O O . PHE A 1 191 ? -13.711 6.474 13.177 1.00 97.94 191 PHE A O 1
ATOM 1546 N N . GLU A 1 192 ? -11.932 6.401 14.561 1.00 97.25 192 GLU A N 1
ATOM 1547 C CA . GLU A 1 192 ? -11.528 7.796 14.396 1.00 97.25 192 GLU A CA 1
ATOM 1548 C C . GLU A 1 192 ? -10.087 7.861 13.856 1.00 97.25 192 GLU A C 1
ATOM 1550 O O . GLU A 1 192 ? -9.214 7.148 14.362 1.00 97.25 192 GLU A O 1
ATOM 1555 N N . PRO A 1 193 ? -9.800 8.714 12.855 1.00 97.25 193 PRO A N 1
ATOM 1556 C CA . PRO A 1 193 ? -10.747 9.591 12.160 1.00 97.25 193 PRO A CA 1
ATOM 1557 C C . PRO A 1 193 ? -11.784 8.806 11.342 1.00 97.25 193 PRO A C 1
ATOM 1559 O O . PRO A 1 193 ? -11.506 7.686 10.917 1.00 97.25 193 PRO A O 1
ATOM 1562 N N . SER A 1 194 ? -12.956 9.402 11.087 1.00 97.88 194 SER A N 1
ATOM 1563 C CA . SER A 1 194 ? -13.914 8.835 10.120 1.00 97.88 194 SER A CA 1
ATOM 1564 C C . SER A 1 194 ? -13.247 8.600 8.754 1.00 97.88 194 SER A C 1
ATOM 1566 O O . SER A 1 194 ? -12.244 9.256 8.459 1.00 97.88 194 SER A O 1
ATOM 1568 N N . PRO A 1 195 ? -13.773 7.710 7.893 1.00 98.12 195 PRO A N 1
ATOM 1569 C CA . PRO A 1 195 ? -13.199 7.465 6.568 1.00 98.12 195 PRO A CA 1
ATOM 1570 C C . PRO A 1 195 ? -12.959 8.730 5.741 1.00 98.12 195 PRO A C 1
ATOM 1572 O O . PRO A 1 195 ? -11.885 8.891 5.163 1.00 98.12 195 PRO A O 1
ATOM 1575 N N . GLU A 1 196 ? -13.903 9.668 5.766 1.00 97.81 196 GLU A N 1
ATOM 1576 C CA . GLU A 1 196 ? -13.813 10.952 5.068 1.00 97.81 196 GLU A CA 1
ATOM 1577 C C . GLU A 1 196 ? -12.670 11.790 5.641 1.00 97.81 196 GLU A C 1
ATOM 1579 O O . GLU A 1 196 ? -11.806 12.275 4.912 1.00 97.81 196 GLU A O 1
ATOM 1584 N N . ARG A 1 197 ? -12.596 11.893 6.973 1.00 97.50 197 ARG A N 1
ATOM 1585 C CA . ARG A 1 197 ? -11.535 12.655 7.629 1.00 97.50 197 ARG A CA 1
ATOM 1586 C C . ARG A 1 197 ? -10.162 11.995 7.471 1.00 97.50 197 ARG A C 1
ATOM 1588 O O . ARG A 1 197 ? -9.152 12.690 7.372 1.00 97.50 197 ARG A O 1
ATOM 1595 N N . GLY A 1 198 ? -10.102 10.667 7.451 1.00 97.25 198 GLY A N 1
ATOM 1596 C CA . GLY A 1 198 ? -8.889 9.903 7.176 1.00 97.25 198 GLY A CA 1
ATOM 1597 C C . GLY A 1 198 ? -8.355 10.189 5.773 1.00 97.25 198 GLY A C 1
ATOM 1598 O O . GLY A 1 198 ? -7.164 10.477 5.632 1.00 97.25 198 GLY A O 1
ATOM 1599 N N . LEU A 1 199 ? -9.239 10.187 4.768 1.00 97.44 199 LEU A N 1
ATOM 1600 C CA . LEU A 1 199 ? -8.922 10.574 3.392 1.00 97.44 199 LEU A CA 1
ATOM 1601 C C . LEU A 1 199 ? -8.390 12.010 3.329 1.00 97.44 199 LEU A C 1
ATOM 1603 O O . LEU A 1 199 ? -7.285 12.214 2.831 1.00 97.44 199 LEU A O 1
ATOM 1607 N N . GLU A 1 200 ? -9.095 12.979 3.919 1.00 96.75 200 GLU A N 1
ATOM 1608 C CA . GLU A 1 200 ? -8.646 14.378 3.954 1.00 96.75 200 GLU A CA 1
ATOM 1609 C C . GLU A 1 200 ? -7.230 14.512 4.534 1.00 96.75 200 GLU A C 1
ATOM 1611 O O . GLU A 1 200 ? -6.393 15.250 4.014 1.00 96.75 200 GLU A O 1
ATOM 1616 N N . VAL A 1 201 ? -6.929 13.799 5.627 1.00 96.25 201 VAL A N 1
ATOM 1617 C CA . VAL A 1 201 ? -5.600 13.836 6.253 1.00 96.25 201 VAL A CA 1
ATOM 1618 C C . VAL A 1 201 ? -4.531 13.231 5.339 1.00 96.25 201 VAL A C 1
ATOM 1620 O O . VAL A 1 201 ? -3.426 13.766 5.291 1.00 96.25 201 VAL A O 1
ATOM 1623 N N . LEU A 1 202 ? -4.832 12.156 4.607 1.00 96.38 202 LEU A N 1
ATOM 1624 C CA . LEU A 1 202 ? -3.915 11.567 3.624 1.00 96.38 202 LEU A CA 1
ATOM 1625 C C . LEU A 1 202 ? -3.678 12.510 2.429 1.00 96.38 202 LEU A C 1
ATOM 1627 O O . LEU A 1 202 ? -2.542 12.663 1.970 1.00 96.38 202 LEU A O 1
ATOM 1631 N N . GLU A 1 203 ? -4.728 13.183 1.958 1.00 95.69 203 GLU A N 1
ATOM 1632 C CA . GLU A 1 203 ? -4.683 14.120 0.831 1.00 95.69 203 GLU A CA 1
ATOM 1633 C C . GLU A 1 203 ? -3.911 15.404 1.139 1.00 95.69 203 GLU A C 1
ATOM 1635 O O . GLU A 1 203 ? -3.249 15.936 0.246 1.00 95.69 203 GLU A O 1
ATOM 1640 N N . LYS A 1 204 ? -3.888 15.865 2.400 1.00 93.25 204 LYS A N 1
ATOM 1641 C CA . LYS A 1 204 ? -3.038 17.002 2.817 1.00 93.25 204 LYS A CA 1
ATOM 1642 C C . LYS A 1 204 ? -1.581 16.831 2.386 1.00 93.25 204 LYS A C 1
ATOM 1644 O O . LYS A 1 204 ? -0.921 17.815 2.071 1.00 93.25 204 LYS A O 1
ATOM 1649 N N . PHE A 1 205 ? -1.089 15.592 2.361 1.00 86.88 205 PHE A N 1
ATOM 1650 C CA . PHE A 1 205 ? 0.290 15.278 1.996 1.00 86.88 205 PHE A CA 1
ATOM 1651 C C . PHE A 1 205 ? 0.488 15.000 0.498 1.00 86.88 205 PHE A C 1
ATOM 1653 O O . PHE A 1 205 ? 1.622 14.869 0.048 1.00 86.88 205 PHE A O 1
ATOM 1660 N N . ALA A 1 206 ? -0.587 14.946 -0.298 1.00 79.88 206 ALA A N 1
ATOM 1661 C CA . ALA A 1 206 ? -0.500 14.757 -1.748 1.00 79.88 206 ALA A CA 1
ATOM 1662 C C . ALA A 1 206 ? 0.069 15.989 -2.468 1.00 79.88 206 ALA A C 1
ATOM 1664 O O . ALA A 1 206 ? 0.727 15.858 -3.498 1.00 79.88 206 ALA A O 1
ATOM 1665 N N . PHE A 1 207 ? -0.179 17.179 -1.911 1.00 65.56 207 PHE A N 1
ATOM 1666 C CA . PHE A 1 207 ? 0.170 18.468 -2.514 1.00 65.56 207 PHE A CA 1
ATOM 1667 C C . PHE A 1 207 ? 1.298 19.207 -1.789 1.00 65.56 207 PHE A C 1
ATOM 1669 O O . PHE A 1 207 ? 1.752 20.242 -2.269 1.00 65.56 207 PHE A O 1
ATOM 1676 N N . THR A 1 208 ? 1.803 18.683 -0.668 1.00 58.97 208 THR A N 1
ATOM 1677 C CA . THR A 1 208 ? 2.992 19.223 0.011 1.00 58.97 208 THR A CA 1
ATOM 1678 C C . THR A 1 208 ? 4.263 18.823 -0.736 1.00 58.97 208 THR A C 1
ATOM 1680 O O . THR A 1 208 ? 5.075 18.032 -0.261 1.00 58.97 208 THR A O 1
ATOM 1683 N N . SER A 1 209 ? 4.414 19.354 -1.946 1.00 43.19 209 SER A N 1
ATOM 1684 C CA . SER A 1 209 ? 5.652 19.343 -2.720 1.00 43.19 209 SER A CA 1
ATOM 1685 C C . SER A 1 209 ? 6.167 20.775 -2.815 1.00 43.19 209 SER A C 1
ATOM 1687 O O . SER A 1 209 ? 5.952 21.458 -3.812 1.00 43.19 209 SER A O 1
ATOM 1689 N N . SER A 1 210 ? 6.820 21.233 -1.751 1.00 35.97 210 SER A N 1
ATOM 1690 C CA . SER A 1 210 ? 7.668 22.428 -1.743 1.00 35.97 210 SER A CA 1
ATOM 1691 C C . SER A 1 210 ? 8.721 22.260 -0.662 1.00 35.97 210 SER A C 1
ATOM 1693 O O . SER A 1 210 ? 8.305 22.047 0.501 1.00 35.97 210 SER A O 1
#

InterPro domains:
  IPR048628 Exocyst complex component Sec3, C-terminal [PF20654] (44-163)

Organism: Phytophthora ramorum (NCBI:txid164328)

Radius of gyration: 23.34 Å; chains: 1; bounding box: 53×46×67 Å

pLDDT: mean 90.93, std 14.39, range [35.97, 98.5]

Foldseek 3Di:
DVVVVVVCPPPDDDVVNVQVVCVPPLVVVLVVLQVVLVVPVLCSLVSLLVVLQVLLVVLVVPPPDPSHPSNVSSVVSVVSNVVSLLVVLVSLLCVLLVPLVVLLVVLVVCVVPDFLQCSCVVPPLVSVVVSLVVCQVCVLVSLVSSLVVLCVSCVVPNVCSLVSLVVNLVVQLVVLQSSQCSCCRNHVHGRPPHSVVSSVSSVVSSPPPD